Protein AF-A0A8S3X9W4-F1 (afdb_monomer_lite)

Foldseek 3Di:
DVVVVVVVVVVVVVVVVVVVVVVVVVVVVLVVDDPVCNVVCVCVVVVPDPPPDPDPPDDDPPDDDPDDQLNPPPHDDDDPVCRPDPVDDDDPPPQAQDQDQELLQRDTRDYQCDPPDPCVVPDSVVSVVVVVVPVPPPDPPPPPDPVVVQVVCVVVVVDDDPVPDDPDDPPPPPDDPPPCPPVVVLVPDDPVVNVVVVVVVVVVVVVVVVVVVVVVVVD

Secondary structure (DSSP, 8-state):
-HHHHHHHHHHHHHHHHHHHHHHHHHHHHHHHS-HHHHHHHHGGGGTS--TT---TT---S-------GGGSTT-----TTSTT-TT----TTS---EEEE-TTT--EE--TTSTT-TTTTS-HHHHHHHHHHHTTSS----PPPHHHHHHHHHHTT-PPPTT-S---------S-TT---HHHHHHTS-HHHHHHHHHHHHHHHHHHHHHHHHHHT--

Sequence (219 aa):
MAEQKTEAYKKKQEELRVQYEKEQELHENKALLSKDSKDKLSLNFMYEPPPGVKKEREREDNEPEYKFEWQRKYNAPRESYCKGDNEIRDQPFGILVRNVRCIKCHKWGHINTDKECSMYSLSMSEARALQASSSTQEEEEEKPDVPTLMQQMRDTGLVMKPGALPLAATKIEEDDASALTEMDLISQLTKKQKKKLLKKLEKMEKKKIKKEKKHKSKH

InterPro domains:
  IPR040014 Corepressor interacting with RBPJ 1 [PTHR13151] (1-217)

pLDDT: mean 70.1, std 15.46, range [37.62, 96.44]

Structure (mmCIF, N/CA/C/O backbone):
data_AF-A0A8S3X9W4-F1
#
_entry.id   AF-A0A8S3X9W4-F1
#
loop_
_atom_site.group_PDB
_atom_site.id
_atom_site.type_symbol
_atom_site.label_atom_id
_atom_site.label_alt_id
_atom_site.label_comp_id
_atom_site.label_asym_id
_atom_site.label_entity_id
_atom_site.label_seq_id
_atom_site.pdbx_PDB_ins_code
_atom_site.Cartn_x
_atom_site.Cartn_y
_atom_site.Cartn_z
_atom_site.occupancy
_atom_site.B_iso_or_equiv
_atom_site.auth_seq_id
_atom_site.auth_comp_id
_atom_site.auth_asym_id
_atom_site.auth_atom_id
_atom_site.pdbx_PDB_model_num
ATOM 1 N N . MET A 1 1 ? -8.461 -9.507 -19.656 1.00 58.19 1 MET A N 1
ATOM 2 C CA . MET A 1 1 ? -7.226 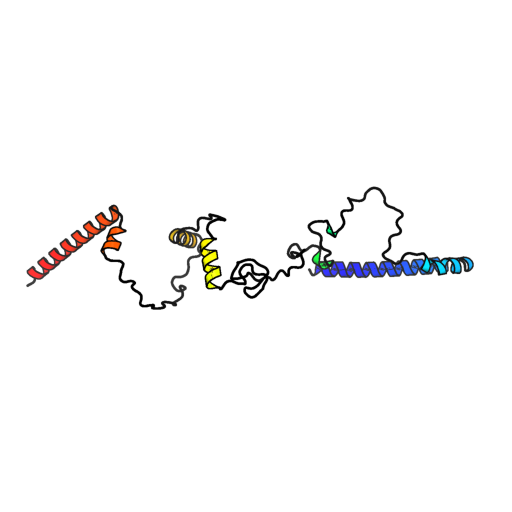-10.327 -19.593 1.00 58.19 1 MET A CA 1
ATOM 3 C C . MET A 1 1 ? -7.050 -11.282 -20.775 1.00 58.19 1 MET A C 1
ATOM 5 O O . MET A 1 1 ? -6.018 -11.204 -21.426 1.00 58.19 1 MET A O 1
ATOM 9 N N . ALA A 1 2 ? -8.000 -12.178 -21.077 1.00 61.06 2 ALA A N 1
ATOM 10 C CA . ALA A 1 2 ? -7.857 -13.107 -22.210 1.00 61.06 2 ALA A CA 1
ATOM 11 C C . ALA A 1 2 ? -7.863 -12.388 -23.574 1.00 61.06 2 ALA A C 1
ATOM 13 O O . ALA A 1 2 ? -6.977 -12.620 -24.389 1.00 61.06 2 ALA A O 1
ATOM 14 N N . GLU A 1 3 ? -8.785 -11.446 -23.777 1.00 66.25 3 GLU A N 1
ATOM 15 C CA . GLU A 1 3 ? -8.896 -10.676 -25.026 1.00 66.25 3 GLU A CA 1
ATOM 16 C C . GLU A 1 3 ? -7.649 -9.817 -25.288 1.00 66.25 3 GLU A C 1
ATOM 18 O O . GLU A 1 3 ? -7.052 -9.910 -26.356 1.00 66.25 3 GLU A O 1
ATOM 23 N N . GLN A 1 4 ? -7.136 -9.125 -24.266 1.00 72.31 4 GLN A N 1
ATOM 24 C CA . GLN A 1 4 ? -5.902 -8.331 -24.364 1.00 72.31 4 GLN A CA 1
ATOM 25 C C . GLN A 1 4 ? -4.668 -9.171 -24.745 1.00 72.31 4 GLN A C 1
ATOM 27 O O . GLN A 1 4 ? -3.816 -8.724 -25.512 1.00 72.31 4 GLN A O 1
ATOM 32 N N . LYS A 1 5 ? -4.570 -10.419 -24.258 1.00 75.81 5 LYS A N 1
ATOM 33 C CA . LYS A 1 5 ? -3.494 -11.339 -24.668 1.00 75.81 5 LYS A CA 1
ATOM 34 C C . LYS A 1 5 ? -3.612 -11.723 -26.144 1.00 75.81 5 LYS A C 1
ATOM 36 O O . LYS A 1 5 ? -2.594 -11.814 -26.826 1.00 75.81 5 LYS A O 1
ATOM 41 N N . THR A 1 6 ? -4.832 -11.916 -26.650 1.00 80.31 6 THR A N 1
ATOM 42 C CA . THR A 1 6 ? -5.048 -12.224 -28.073 1.00 80.31 6 THR A CA 1
ATOM 43 C C . THR A 1 6 ? -4.765 -11.030 -28.979 1.00 80.31 6 THR A C 1
ATOM 45 O O . THR A 1 6 ? -4.197 -11.210 -30.052 1.00 80.31 6 THR A O 1
ATOM 48 N N . GLU A 1 7 ? -5.082 -9.813 -28.541 1.00 82.25 7 GLU A N 1
ATOM 49 C CA . GLU A 1 7 ? -4.787 -8.580 -29.278 1.00 82.25 7 GLU A CA 1
ATOM 50 C C . GLU A 1 7 ? -3.282 -8.307 -29.347 1.00 82.25 7 GLU A C 1
ATOM 52 O O . GLU A 1 7 ? -2.760 -8.019 -30.423 1.00 82.25 7 GLU A O 1
ATOM 57 N N . ALA A 1 8 ? -2.559 -8.481 -28.236 1.00 83.00 8 ALA A N 1
ATOM 58 C CA . ALA A 1 8 ? -1.103 -8.349 -28.216 1.00 83.00 8 ALA A CA 1
ATOM 59 C C . ALA A 1 8 ? -0.416 -9.393 -29.114 1.00 83.00 8 ALA A C 1
ATOM 61 O O . ALA A 1 8 ? 0.539 -9.072 -29.823 1.00 83.00 8 ALA A O 1
ATOM 62 N N . TYR A 1 9 ? -0.921 -10.630 -29.122 1.00 83.75 9 TYR A N 1
ATOM 63 C CA . TYR A 1 9 ? -0.407 -11.686 -29.993 1.00 83.75 9 TYR A CA 1
ATOM 64 C C . TYR A 1 9 ? -0.668 -11.383 -31.475 1.00 83.75 9 TYR A C 1
ATOM 66 O O . TYR A 1 9 ? 0.263 -11.441 -32.276 1.00 83.75 9 TYR A O 1
ATOM 74 N N . LYS A 1 10 ? -1.894 -10.971 -31.829 1.00 91.81 10 LYS A N 1
ATOM 75 C CA . LYS A 1 10 ? -2.248 -10.547 -33.195 1.00 91.81 10 LYS A CA 1
ATOM 76 C C . LYS A 1 10 ? -1.383 -9.380 -33.666 1.00 91.81 10 LYS A C 1
ATOM 78 O O . LYS A 1 10 ? -0.870 -9.419 -34.777 1.00 91.81 10 LYS A O 1
ATOM 83 N N . LYS A 1 11 ? -1.157 -8.381 -32.808 1.00 89.75 11 LYS A N 1
ATOM 84 C CA . LYS A 1 11 ? -0.312 -7.225 -33.131 1.00 89.75 11 LYS A CA 1
ATOM 85 C C . LYS A 1 11 ? 1.145 -7.621 -33.374 1.00 89.75 11 LYS A C 1
ATOM 87 O O . LYS A 1 11 ? 1.736 -7.173 -34.347 1.00 89.75 11 LYS A O 1
ATOM 92 N N . LYS A 1 12 ? 1.700 -8.515 -32.552 1.00 86.88 12 LYS A N 1
ATOM 93 C CA . LYS A 1 12 ? 3.059 -9.043 -32.752 1.00 86.88 12 LYS A CA 1
ATOM 94 C C . LYS A 1 12 ? 3.182 -9.841 -34.054 1.00 86.88 12 LYS A C 1
ATOM 96 O O . LYS A 1 12 ? 4.220 -9.804 -34.707 1.00 86.88 12 LYS A O 1
ATOM 101 N N . GLN A 1 13 ? 2.127 -10.560 -34.429 1.00 87.25 13 GLN A N 1
ATOM 102 C CA . GLN A 1 13 ? 2.079 -11.339 -35.664 1.00 87.25 13 GLN A CA 1
ATOM 103 C C . GLN A 1 13 ? 1.981 -10.435 -36.907 1.00 87.25 13 GLN A C 1
ATOM 105 O O . GLN A 1 13 ? 2.648 -10.700 -37.904 1.00 87.25 13 GLN A O 1
ATOM 110 N N . GLU A 1 14 ? 1.225 -9.338 -36.818 1.00 88.69 14 GLU A N 1
ATOM 111 C CA . GLU A 1 14 ? 1.138 -8.307 -37.859 1.00 88.69 14 GLU A CA 1
ATOM 112 C C . GLU A 1 14 ? 2.455 -7.527 -38.006 1.00 88.69 14 GLU A C 1
ATOM 114 O O . GLU A 1 14 ? 2.946 -7.339 -39.113 1.00 88.69 14 GLU A O 1
ATOM 119 N N . GLU A 1 15 ? 3.093 -7.146 -36.895 1.00 85.31 15 GLU A N 1
ATOM 120 C CA . GLU A 1 15 ? 4.406 -6.483 -36.908 1.00 85.31 15 GLU A CA 1
ATOM 121 C C . GLU A 1 15 ? 5.485 -7.359 -37.564 1.00 85.31 15 GLU A C 1
ATOM 123 O O . GLU A 1 15 ? 6.291 -6.857 -38.349 1.00 85.31 15 GLU A O 1
ATOM 128 N N . LEU A 1 16 ? 5.473 -8.672 -37.300 1.00 88.38 16 LEU A N 1
ATOM 129 C CA . LEU A 1 16 ? 6.379 -9.625 -37.945 1.00 88.38 16 LEU A CA 1
ATOM 130 C C . LEU A 1 16 ? 6.105 -9.744 -39.453 1.00 88.38 16 LEU A C 1
ATOM 132 O O . LEU A 1 16 ? 7.043 -9.819 -40.247 1.00 88.38 16 LEU A O 1
ATOM 136 N N . ARG A 1 17 ? 4.829 -9.729 -39.857 1.00 89.31 17 ARG A N 1
ATOM 137 C CA . ARG A 1 17 ? 4.428 -9.763 -41.270 1.00 89.31 17 ARG A CA 1
ATOM 138 C C . ARG A 1 17 ? 4.893 -8.513 -42.016 1.00 89.31 17 ARG A C 1
ATOM 140 O O . ARG A 1 17 ? 5.478 -8.636 -43.086 1.00 89.31 17 ARG A O 1
ATOM 147 N N . VAL A 1 18 ? 4.693 -7.334 -41.430 1.00 89.62 18 VAL A N 1
ATOM 148 C CA . VAL A 1 18 ? 5.121 -6.054 -42.013 1.00 89.62 18 VAL A CA 1
ATOM 149 C C . VAL A 1 18 ? 6.646 -5.974 -42.125 1.00 89.62 18 VAL A C 1
ATOM 151 O O . VAL A 1 18 ? 7.159 -5.405 -43.085 1.00 89.62 18 VAL A O 1
ATOM 154 N N . GLN A 1 19 ? 7.398 -6.537 -41.172 1.00 82.44 19 GLN A N 1
ATOM 155 C CA . GLN A 1 19 ? 8.859 -6.630 -41.292 1.00 82.44 19 GLN A CA 1
ATOM 156 C C . GLN A 1 19 ? 9.281 -7.514 -42.465 1.00 82.44 19 GLN A C 1
ATOM 158 O O . GLN A 1 19 ? 10.153 -7.118 -43.232 1.00 82.44 19 GLN A O 1
ATOM 163 N N . TYR A 1 20 ? 8.639 -8.673 -42.621 1.00 86.75 20 TYR A N 1
ATOM 164 C CA . TYR A 1 20 ? 8.914 -9.583 -43.729 1.00 86.75 20 TYR A CA 1
ATOM 165 C C . TYR A 1 20 ? 8.597 -8.951 -45.091 1.00 86.75 20 TYR A C 1
ATOM 167 O O . TYR A 1 20 ? 9.400 -9.045 -46.014 1.00 86.75 20 TYR A O 1
ATOM 175 N N . GLU A 1 21 ? 7.459 -8.263 -45.206 1.00 87.12 21 GLU A N 1
ATOM 176 C CA . GLU A 1 21 ? 7.063 -7.554 -46.428 1.00 87.12 21 GLU A CA 1
ATOM 177 C C . GLU A 1 21 ? 8.053 -6.436 -46.773 1.00 87.12 21 GLU A C 1
ATOM 179 O O . GLU A 1 21 ? 8.537 -6.375 -47.897 1.00 87.12 21 GLU A O 1
ATOM 184 N N . LYS A 1 22 ? 8.473 -5.636 -45.784 1.00 85.00 22 LYS A N 1
ATOM 185 C CA . LYS A 1 22 ? 9.515 -4.614 -45.975 1.00 85.00 22 LYS A CA 1
ATOM 186 C C . LYS A 1 22 ? 10.860 -5.203 -46.395 1.00 85.00 22 LYS A C 1
ATOM 188 O O . LYS A 1 22 ? 11.572 -4.589 -47.184 1.00 85.00 22 LYS A O 1
ATOM 193 N N . GLU A 1 23 ? 11.238 -6.366 -45.867 1.00 80.50 23 GLU A N 1
ATOM 194 C CA . GLU A 1 23 ? 12.479 -7.041 -46.256 1.00 80.50 23 GLU A CA 1
ATOM 195 C C . GLU A 1 23 ? 12.396 -7.587 -47.687 1.00 80.50 23 GLU A C 1
ATOM 197 O O . GLU A 1 23 ? 13.363 -7.463 -48.443 1.00 80.50 23 GLU A O 1
ATOM 202 N N . GLN A 1 24 ? 11.236 -8.117 -48.092 1.00 84.69 24 GLN A N 1
ATOM 203 C CA . GLN A 1 24 ? 10.994 -8.508 -49.480 1.00 84.69 24 GLN A CA 1
ATOM 204 C C . GLN A 1 24 ? 11.011 -7.308 -50.423 1.00 84.69 24 GLN A C 1
ATOM 206 O O . GLN A 1 24 ? 11.731 -7.353 -51.417 1.00 84.69 24 GLN A O 1
ATOM 211 N N . GLU A 1 25 ? 10.315 -6.220 -50.094 1.00 81.19 25 GLU A N 1
ATOM 212 C CA . GLU A 1 25 ? 10.326 -4.984 -50.885 1.00 81.19 25 GLU A CA 1
ATOM 213 C C . GLU A 1 25 ? 11.742 -4.416 -51.016 1.00 81.19 25 GLU A C 1
ATOM 215 O O . GLU A 1 25 ? 12.147 -4.002 -52.101 1.00 81.19 25 GLU A O 1
ATOM 220 N N . LEU A 1 26 ? 12.542 -4.445 -49.944 1.00 76.00 26 LEU A N 1
ATOM 221 C CA . LEU A 1 26 ? 13.943 -4.023 -49.988 1.00 76.00 26 LEU A CA 1
ATOM 222 C C . LEU A 1 26 ? 14.768 -4.963 -50.872 1.00 76.00 26 LEU A C 1
ATOM 224 O O . LEU A 1 26 ? 15.601 -4.498 -51.650 1.00 76.00 26 LEU A O 1
ATOM 228 N N . HIS A 1 27 ? 14.532 -6.274 -50.797 1.00 76.69 27 HIS A N 1
ATOM 229 C CA . HIS A 1 27 ? 15.208 -7.258 -51.637 1.00 76.69 27 HIS A CA 1
ATOM 230 C C . HIS A 1 27 ? 14.852 -7.093 -53.125 1.00 76.69 27 HIS A C 1
ATOM 232 O O . HIS A 1 27 ? 15.747 -7.123 -53.973 1.00 76.69 27 HIS A O 1
ATOM 238 N N . GLU A 1 28 ? 13.581 -6.864 -53.448 1.00 81.56 28 GLU A N 1
ATOM 239 C CA . GLU A 1 28 ? 13.103 -6.573 -54.803 1.00 81.56 28 GLU A CA 1
ATOM 240 C C . GLU A 1 28 ? 13.647 -5.233 -55.315 1.00 81.56 28 GLU A C 1
ATOM 242 O O . GLU A 1 28 ? 14.206 -5.171 -56.411 1.00 81.56 28 GLU A O 1
ATOM 247 N N . ASN A 1 29 ? 13.596 -4.173 -54.502 1.00 78.25 29 ASN A N 1
ATOM 248 C CA . ASN A 1 29 ? 14.148 -2.859 -54.842 1.00 78.25 29 ASN A CA 1
ATOM 249 C C . ASN A 1 29 ? 15.668 -2.924 -55.076 1.00 78.25 29 ASN A C 1
ATOM 251 O O . ASN A 1 29 ? 16.188 -2.356 -56.038 1.00 78.25 29 ASN A O 1
ATOM 255 N N . LYS A 1 30 ? 16.382 -3.701 -54.254 1.00 72.69 30 LYS A N 1
ATOM 256 C CA . LYS A 1 30 ? 17.819 -3.963 -54.400 1.00 72.69 30 LYS A CA 1
ATOM 257 C C . LYS A 1 30 ? 18.142 -4.800 -55.638 1.00 72.69 30 LYS A C 1
ATOM 259 O O . LYS A 1 30 ? 19.213 -4.620 -56.213 1.00 72.69 30 LYS A O 1
ATOM 264 N N . ALA A 1 31 ? 17.254 -5.705 -56.047 1.00 73.19 31 ALA A N 1
ATOM 265 C CA . ALA A 1 31 ? 17.404 -6.476 -57.279 1.00 73.19 31 ALA A CA 1
ATOM 266 C C . ALA A 1 31 ? 17.150 -5.624 -58.536 1.00 73.19 31 ALA A C 1
ATOM 268 O O . ALA A 1 31 ? 17.765 -5.876 -59.573 1.00 73.19 31 ALA A O 1
ATOM 269 N N . LEU A 1 32 ? 16.295 -4.602 -58.436 1.00 70.75 32 LEU A N 1
ATOM 270 C CA . LEU A 1 32 ? 16.023 -3.635 -59.504 1.00 70.75 32 LEU A CA 1
ATOM 271 C C . LEU A 1 32 ? 17.123 -2.565 -59.658 1.00 70.75 32 LEU A C 1
ATOM 273 O O . LEU A 1 32 ? 17.193 -1.913 -60.701 1.00 70.75 32 LEU A O 1
ATOM 277 N N . LEU A 1 33 ? 18.006 -2.391 -58.665 1.00 62.16 33 LEU A N 1
ATOM 278 C CA . LEU A 1 33 ? 19.122 -1.440 -58.722 1.00 62.16 33 LEU A CA 1
ATOM 279 C C . LEU A 1 33 ? 20.344 -2.027 -59.457 1.00 62.16 33 LEU A C 1
ATOM 281 O O . LEU A 1 33 ? 20.808 -3.135 -59.182 1.00 62.16 33 LEU A O 1
ATOM 285 N N . SER A 1 34 ? 20.897 -1.262 -60.402 1.00 60.06 34 SER A N 1
ATOM 286 C CA . SER A 1 34 ? 22.035 -1.669 -61.237 1.00 60.06 34 SER A CA 1
ATOM 287 C C . SER A 1 34 ? 23.305 -1.954 -60.415 1.00 60.06 34 SER A C 1
ATOM 289 O O . SER A 1 34 ? 23.545 -1.337 -59.374 1.00 60.06 34 SER A O 1
ATOM 291 N N . LYS A 1 35 ? 24.157 -2.877 -60.899 1.00 65.19 35 LYS A N 1
ATOM 292 C CA . LYS A 1 35 ? 25.374 -3.355 -60.201 1.00 65.19 35 LYS A CA 1
ATOM 293 C C . LYS A 1 35 ? 26.300 -2.235 -59.698 1.00 65.19 35 LYS A C 1
ATOM 295 O O . LYS A 1 35 ? 26.863 -2.396 -58.624 1.00 65.19 35 LYS A O 1
ATOM 300 N N . ASP A 1 36 ? 26.392 -1.101 -60.391 1.00 60.06 36 ASP A N 1
ATOM 301 C CA . ASP A 1 36 ? 27.260 0.026 -59.998 1.00 60.06 36 ASP A CA 1
ATOM 302 C C . ASP A 1 36 ? 26.743 0.821 -58.782 1.00 60.06 36 ASP A C 1
ATOM 304 O O . ASP A 1 36 ? 27.504 1.503 -58.094 1.00 60.06 36 ASP A O 1
ATOM 308 N N . SER A 1 37 ? 25.444 0.736 -58.483 1.00 61.59 37 SER A N 1
ATOM 309 C CA . SER A 1 37 ? 24.832 1.360 -57.298 1.00 61.59 37 SER A CA 1
ATOM 310 C C . SER A 1 37 ? 24.835 0.442 -56.068 1.00 61.59 37 SER A C 1
ATOM 312 O O . SER A 1 37 ? 24.696 0.911 -54.937 1.00 61.59 37 SER A O 1
ATOM 314 N N . LYS A 1 38 ? 25.079 -0.859 -56.274 1.00 66.38 38 LYS A N 1
ATOM 315 C CA . LYS A 1 38 ? 25.114 -1.893 -55.232 1.00 66.38 38 LYS A CA 1
ATOM 316 C C . LYS A 1 38 ? 26.261 -1.696 -54.236 1.00 66.38 38 LYS A C 1
ATOM 318 O O . LYS A 1 38 ? 26.054 -1.907 -53.044 1.00 66.38 38 LYS A O 1
ATOM 323 N N . ASP A 1 39 ? 27.426 -1.243 -54.702 1.00 64.31 39 ASP A N 1
ATOM 324 C CA . ASP A 1 39 ? 28.594 -0.973 -53.847 1.00 64.31 39 ASP A CA 1
ATOM 325 C C . ASP A 1 39 ? 28.460 0.336 -53.058 1.00 64.31 39 ASP A C 1
ATOM 327 O O . ASP A 1 39 ? 28.973 0.453 -51.950 1.00 64.31 39 ASP A O 1
ATOM 331 N N . LYS A 1 40 ? 27.704 1.314 -53.573 1.00 65.00 40 LYS A N 1
ATOM 332 C CA . LYS A 1 40 ? 27.346 2.516 -52.799 1.00 65.00 40 LYS A CA 1
ATOM 333 C C . LYS A 1 40 ? 26.292 2.205 -51.733 1.00 65.00 40 LYS A C 1
ATOM 335 O O . LYS A 1 40 ? 26.318 2.804 -50.664 1.00 65.00 40 LYS A O 1
ATOM 340 N N . LEU A 1 41 ? 25.405 1.243 -51.998 1.00 59.91 41 LEU A N 1
ATOM 341 C CA . LEU A 1 41 ? 24.364 0.807 -51.064 1.00 59.91 41 LEU A CA 1
ATOM 342 C C . LEU A 1 41 ? 24.867 -0.219 -50.028 1.00 59.91 41 LEU A C 1
ATOM 344 O O . LEU A 1 41 ? 24.287 -0.334 -48.954 1.00 59.91 41 LEU A O 1
ATOM 348 N N . SER A 1 42 ? 25.961 -0.945 -50.284 1.00 63.84 42 SER A N 1
ATOM 349 C CA . SER A 1 42 ? 26.584 -1.832 -49.282 1.00 63.84 42 SER A CA 1
ATOM 350 C C . SER A 1 42 ? 27.200 -1.053 -48.110 1.00 63.84 42 SER A C 1
ATOM 352 O O . SER A 1 42 ? 27.242 -1.555 -46.988 1.00 63.84 42 SER A O 1
ATOM 354 N N . LEU A 1 43 ? 27.581 0.206 -48.347 1.00 64.69 43 LEU A N 1
ATOM 355 C CA . LEU A 1 43 ? 27.971 1.178 -47.323 1.00 64.69 43 LEU A CA 1
ATOM 356 C C . LEU A 1 43 ? 26.766 1.789 -46.579 1.00 64.69 43 LEU A C 1
ATOM 358 O O . LEU A 1 43 ? 26.967 2.450 -45.561 1.00 64.69 43 LEU A O 1
ATOM 362 N N . ASN A 1 44 ? 25.521 1.547 -47.020 1.00 66.31 44 ASN A N 1
ATOM 363 C CA . ASN A 1 44 ? 24.313 2.074 -46.369 1.00 66.31 44 ASN A CA 1
ATOM 364 C C . ASN A 1 44 ? 24.100 1.479 -44.969 1.00 66.31 44 ASN A C 1
ATOM 366 O O . ASN A 1 44 ? 23.618 2.180 -44.092 1.00 66.31 44 ASN A O 1
ATOM 370 N N . PHE A 1 45 ? 24.566 0.250 -44.706 1.00 64.06 45 PHE A N 1
ATOM 371 C CA . PHE A 1 45 ? 24.558 -0.346 -43.358 1.00 64.06 45 PHE A CA 1
ATOM 372 C C . PHE A 1 45 ? 25.366 0.475 -42.331 1.00 64.06 45 PHE A C 1
ATOM 374 O O . PHE A 1 45 ? 25.088 0.415 -41.139 1.00 64.06 45 PHE A O 1
ATOM 381 N N . MET A 1 46 ? 26.349 1.267 -42.779 1.00 67.62 46 MET A N 1
ATOM 382 C CA . MET A 1 46 ? 27.185 2.101 -41.90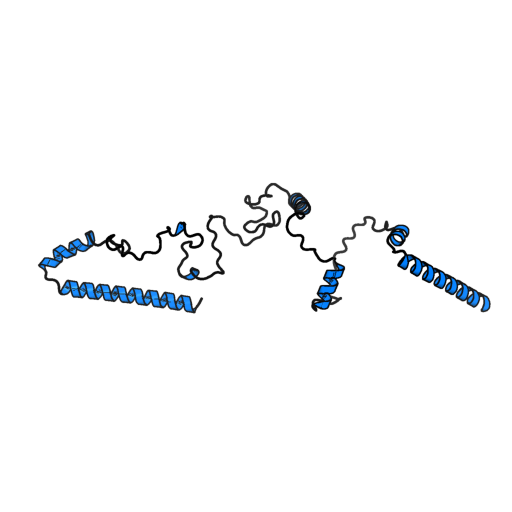7 1.00 67.62 46 MET A CA 1
ATOM 383 C C . MET A 1 46 ? 26.594 3.501 -41.648 1.00 67.62 46 MET A C 1
ATOM 385 O O . MET A 1 46 ? 27.022 4.177 -40.716 1.00 67.62 46 MET A O 1
ATOM 389 N N . TYR A 1 47 ? 25.616 3.939 -42.453 1.00 65.12 47 TYR A N 1
ATOM 390 C CA . TYR A 1 47 ? 25.006 5.277 -42.378 1.00 65.12 47 TYR A CA 1
ATOM 391 C C . TYR A 1 47 ? 23.487 5.264 -42.144 1.00 65.12 47 TYR A C 1
ATOM 393 O O . TYR A 1 47 ? 22.896 6.325 -41.920 1.00 65.12 47 TYR A O 1
ATOM 401 N N . GLU A 1 48 ? 22.852 4.092 -42.178 1.00 60.44 48 GLU A N 1
ATOM 402 C CA . GLU A 1 48 ? 21.460 3.894 -41.797 1.00 60.44 48 GLU A CA 1
ATOM 403 C C . GLU A 1 48 ? 21.393 3.647 -40.283 1.00 60.44 48 GLU A C 1
ATOM 405 O O . GLU A 1 48 ? 21.955 2.666 -39.789 1.00 60.44 48 GLU A O 1
ATOM 410 N N . PRO A 1 49 ? 20.784 4.566 -39.512 1.00 69.62 49 PRO A N 1
ATOM 411 C CA . PRO A 1 49 ? 20.743 4.447 -38.067 1.00 69.62 49 PRO A CA 1
ATOM 412 C C . PRO A 1 49 ? 20.069 3.130 -37.662 1.00 69.62 49 PRO A C 1
ATOM 414 O O . PRO A 1 49 ? 19.024 2.790 -38.223 1.00 69.62 49 PRO A O 1
ATOM 417 N N . PRO A 1 50 ? 20.626 2.403 -36.679 1.00 61.47 50 PRO A N 1
ATOM 418 C CA . PRO A 1 50 ? 20.038 1.167 -36.195 1.00 61.47 50 PRO A CA 1
ATOM 419 C C . PRO A 1 50 ? 18.558 1.351 -35.830 1.00 61.47 50 PRO A C 1
ATOM 421 O O . PRO A 1 50 ? 18.174 2.425 -35.345 1.00 61.47 50 PRO A O 1
ATOM 424 N N . PRO A 1 51 ? 17.727 0.310 -36.019 1.00 58.62 51 PRO A N 1
ATOM 425 C CA . PRO A 1 51 ? 16.307 0.363 -35.696 1.00 58.62 51 PRO A CA 1
ATOM 426 C C . PRO A 1 51 ? 16.103 0.861 -34.258 1.00 58.62 51 PRO A C 1
ATOM 428 O O . PRO A 1 51 ? 16.523 0.219 -33.299 1.00 58.62 51 PRO A O 1
ATOM 431 N N . GLY A 1 52 ? 15.490 2.042 -34.125 1.00 62.84 52 GLY A N 1
ATOM 432 C CA . GLY A 1 52 ? 15.272 2.737 -32.849 1.00 62.84 52 GLY A CA 1
ATOM 433 C C . GLY A 1 52 ? 15.865 4.149 -32.774 1.00 62.84 52 GLY A C 1
ATOM 434 O O . GLY A 1 52 ? 15.385 4.957 -31.979 1.00 62.84 52 GLY A O 1
ATOM 435 N N . VAL A 1 53 ? 16.835 4.498 -33.624 1.00 64.19 53 VAL A N 1
ATOM 436 C CA . VAL A 1 53 ? 17.406 5.855 -33.673 1.00 64.19 53 VAL A CA 1
ATOM 437 C C . VAL A 1 53 ? 16.685 6.666 -34.749 1.00 64.19 53 VAL A C 1
ATOM 439 O O . VAL A 1 53 ? 17.016 6.610 -35.931 1.00 64.19 53 VAL A O 1
ATOM 442 N N . LYS A 1 54 ? 15.653 7.417 -34.352 1.00 57.75 54 LYS A N 1
ATOM 443 C CA . LYS A 1 54 ? 14.967 8.345 -35.262 1.00 57.75 54 LYS A CA 1
ATOM 444 C C . LYS A 1 54 ? 15.945 9.442 -35.693 1.00 57.75 54 LYS A C 1
ATOM 446 O O . LYS A 1 54 ? 16.489 10.157 -34.856 1.00 57.75 54 LYS A O 1
ATOM 451 N N . LYS A 1 55 ? 16.158 9.569 -37.005 1.00 52.41 55 LYS A N 1
ATOM 452 C CA . LYS A 1 55 ? 16.929 10.654 -37.622 1.00 52.41 55 LYS A CA 1
ATOM 453 C C . LYS A 1 55 ? 16.209 11.978 -37.345 1.00 52.41 55 LYS A C 1
ATOM 455 O O . LYS A 1 55 ? 15.042 12.129 -37.681 1.00 52.41 55 LYS A O 1
ATOM 460 N N . GLU A 1 56 ? 16.912 12.907 -36.713 1.00 46.47 56 GLU A N 1
ATOM 461 C CA . GLU A 1 56 ? 16.441 14.138 -36.050 1.00 46.47 56 GLU A CA 1
ATOM 462 C C . GLU A 1 56 ? 15.718 15.188 -36.935 1.00 46.47 56 GLU A C 1
ATOM 464 O O . GLU A 1 56 ? 15.626 16.343 -36.535 1.00 46.47 56 GLU A O 1
ATOM 469 N N . ARG A 1 57 ? 15.235 14.879 -38.150 1.00 48.41 57 ARG A N 1
ATOM 470 C CA . ARG A 1 57 ? 14.933 15.940 -39.135 1.00 48.41 57 ARG A CA 1
ATOM 471 C C . ARG A 1 57 ? 13.473 16.349 -39.367 1.00 48.41 57 ARG A C 1
ATOM 473 O O . ARG A 1 57 ? 13.271 17.330 -40.066 1.00 48.41 57 ARG A O 1
ATOM 480 N N . GLU A 1 58 ? 12.460 15.758 -38.750 1.00 50.75 58 GLU A N 1
ATOM 481 C CA . GLU A 1 58 ? 11.084 16.263 -38.942 1.00 50.75 58 GLU A CA 1
ATOM 482 C C . GLU A 1 58 ? 10.347 16.368 -37.607 1.00 50.75 58 GLU A C 1
ATOM 484 O O . GLU A 1 58 ? 9.612 15.473 -37.199 1.00 50.75 58 GLU A O 1
ATOM 489 N N . ARG A 1 59 ? 10.587 17.477 -36.892 1.00 45.38 59 ARG A N 1
ATOM 490 C CA . ARG A 1 59 ? 9.614 17.991 -35.920 1.00 45.38 59 ARG A CA 1
ATOM 491 C C . ARG A 1 59 ? 8.613 18.843 -36.697 1.00 45.38 59 ARG A C 1
ATOM 493 O O . ARG A 1 59 ? 8.922 19.979 -37.034 1.00 45.38 59 ARG A O 1
ATOM 500 N N . GLU A 1 60 ? 7.461 18.268 -37.019 1.00 43.81 60 GLU A N 1
ATOM 501 C CA . GLU A 1 60 ? 6.266 19.020 -37.413 1.00 43.81 60 GLU A CA 1
ATOM 502 C C . GLU A 1 60 ? 5.554 19.545 -36.154 1.00 43.81 60 GLU A C 1
ATOM 504 O O . GLU A 1 60 ? 5.423 18.834 -35.155 1.00 43.81 60 GLU A O 1
ATOM 509 N N . ASP A 1 61 ? 5.108 20.800 -36.225 1.00 41.94 61 ASP A N 1
ATOM 510 C CA . ASP A 1 61 ? 4.632 21.692 -35.155 1.00 41.94 61 ASP A CA 1
ATOM 511 C C . ASP A 1 61 ? 3.301 21.295 -34.467 1.00 41.94 61 ASP A C 1
ATOM 513 O O . ASP A 1 61 ? 2.458 22.143 -34.174 1.00 41.94 61 ASP A O 1
ATOM 517 N N . ASN A 1 62 ? 3.085 20.012 -34.165 1.00 52.12 62 ASN A N 1
ATOM 518 C CA . ASN A 1 62 ? 1.933 19.556 -33.373 1.00 52.12 62 ASN A CA 1
ATOM 519 C C . ASN A 1 62 ? 2.329 18.531 -32.295 1.00 52.12 62 ASN A C 1
ATOM 521 O O . ASN A 1 62 ? 1.669 17.507 -32.105 1.00 52.12 62 ASN A O 1
ATOM 525 N N . GLU A 1 63 ? 3.438 18.788 -31.599 1.00 48.72 63 GLU A N 1
ATOM 526 C CA . GLU A 1 63 ? 3.950 17.922 -30.537 1.00 48.72 63 GLU A CA 1
ATOM 527 C C . GLU A 1 63 ? 3.396 18.368 -29.165 1.00 48.72 63 GLU A C 1
ATOM 529 O O . GLU A 1 63 ? 3.722 19.465 -28.700 1.00 48.72 63 GLU A O 1
ATOM 534 N N . PRO A 1 64 ? 2.545 17.565 -28.490 1.00 60.59 64 PRO A N 1
ATOM 535 C CA . PRO A 1 64 ? 2.123 17.862 -27.127 1.00 60.59 64 PRO A CA 1
ATOM 536 C C . PRO A 1 64 ? 3.354 17.881 -26.217 1.00 60.59 64 PRO A C 1
ATOM 538 O O . PRO A 1 64 ? 4.074 16.890 -26.114 1.00 60.59 64 PRO A O 1
ATOM 541 N N . GLU A 1 65 ? 3.566 19.037 -25.592 1.00 57.81 65 GLU A N 1
ATOM 542 C CA . GLU A 1 65 ? 4.629 19.410 -24.658 1.00 57.81 65 GLU A CA 1
ATOM 543 C C . GLU A 1 65 ? 5.447 18.222 -24.110 1.00 57.81 65 GLU A C 1
ATOM 545 O O . GLU A 1 65 ? 4.959 17.399 -23.324 1.00 57.81 65 GLU A O 1
ATOM 550 N N . TYR A 1 66 ? 6.716 18.138 -24.532 1.00 57.72 66 TYR A N 1
ATOM 551 C CA . TYR A 1 66 ? 7.669 17.104 -24.120 1.00 57.72 66 TYR A CA 1
ATOM 552 C C . TYR A 1 66 ? 8.057 17.284 -22.649 1.00 57.72 66 TYR A C 1
ATOM 554 O O . TYR A 1 66 ? 9.150 17.717 -22.287 1.00 57.72 66 TYR A O 1
ATOM 562 N N . LYS A 1 67 ? 7.142 16.920 -21.758 1.00 49.00 67 LYS A N 1
ATOM 563 C CA . LYS A 1 67 ? 7.484 16.568 -20.390 1.00 49.00 67 LYS A CA 1
ATOM 564 C C . LYS A 1 67 ? 8.044 15.156 -20.433 1.00 49.00 67 LYS A C 1
ATOM 566 O O . LYS A 1 67 ? 7.328 14.232 -20.839 1.00 49.00 67 LYS A O 1
ATOM 571 N N . PHE A 1 68 ? 9.312 15.013 -20.039 1.00 47.22 68 PHE A N 1
ATOM 572 C CA . PHE A 1 68 ? 9.987 13.722 -19.936 1.00 47.22 68 PHE A CA 1
ATOM 573 C C . PHE A 1 68 ? 9.079 12.707 -19.233 1.00 47.22 68 PHE A C 1
ATOM 575 O O . PHE A 1 68 ? 8.406 13.041 -18.256 1.00 47.22 68 PHE A O 1
ATOM 582 N N . GLU A 1 69 ? 9.058 11.468 -19.722 1.00 53.69 69 GLU A N 1
ATOM 583 C CA . GLU A 1 69 ? 8.125 10.431 -19.258 1.00 53.69 69 GLU A CA 1
ATOM 584 C C . GLU A 1 69 ? 8.192 10.206 -17.735 1.00 53.69 69 GLU A C 1
ATOM 586 O O . GLU A 1 69 ? 7.166 9.951 -17.111 1.00 53.69 69 GLU A O 1
ATOM 591 N N . TRP A 1 70 ? 9.360 10.433 -17.120 1.00 58.19 70 TRP A N 1
ATOM 592 C CA . TRP A 1 70 ? 9.584 10.341 -15.672 1.00 58.19 70 TRP A CA 1
ATOM 593 C C . TRP A 1 70 ? 9.071 11.544 -14.851 1.00 58.19 70 TRP A C 1
ATOM 595 O O . TRP A 1 70 ? 8.907 11.431 -13.639 1.00 58.19 70 TRP A O 1
ATOM 605 N N . GLN A 1 71 ? 8.796 12.695 -15.475 1.00 47.06 71 GLN A N 1
ATOM 606 C CA . GLN A 1 71 ? 8.183 13.870 -14.831 1.00 47.06 71 GLN A CA 1
ATOM 607 C C . GLN A 1 71 ? 6.649 13.882 -14.935 1.00 47.06 71 GLN A C 1
ATOM 609 O O . GLN A 1 71 ? 5.992 14.784 -14.396 1.00 47.06 71 GLN A O 1
ATOM 614 N N . ARG A 1 72 ? 6.038 12.907 -15.618 1.00 57.69 72 ARG A N 1
ATOM 615 C CA . ARG A 1 72 ? 4.582 12.735 -15.600 1.00 57.69 72 ARG A CA 1
ATOM 616 C C . ARG A 1 72 ? 4.210 11.947 -14.348 1.00 57.69 72 ARG A C 1
ATOM 618 O O . ARG A 1 72 ? 4.549 10.780 -14.213 1.00 57.69 72 ARG A O 1
ATOM 625 N N . LYS A 1 73 ? 3.481 12.608 -13.446 1.00 51.59 73 LYS A N 1
ATOM 626 C CA . LYS A 1 73 ? 3.137 12.185 -12.074 1.00 51.59 73 LYS A CA 1
ATOM 627 C C . LYS A 1 73 ? 2.519 10.772 -11.930 1.00 51.59 73 LYS A C 1
ATOM 629 O O . LYS A 1 73 ? 2.414 10.301 -10.807 1.00 51.59 73 LYS A O 1
ATOM 634 N N . TYR A 1 74 ? 2.137 10.096 -13.022 1.00 49.06 74 TYR A N 1
ATOM 635 C CA . TYR A 1 74 ? 1.400 8.822 -13.003 1.00 49.06 74 TYR A CA 1
ATOM 636 C C . TYR A 1 74 ? 1.753 7.826 -14.123 1.00 49.06 74 TYR A C 1
ATOM 638 O O . TYR A 1 74 ? 0.929 6.980 -14.451 1.00 49.06 74 TYR A O 1
ATOM 646 N N . ASN A 1 75 ? 2.934 7.900 -14.743 1.00 52.81 75 ASN A N 1
ATOM 647 C CA . ASN A 1 75 ? 3.251 7.012 -15.869 1.00 52.81 75 ASN A CA 1
ATOM 648 C C . ASN A 1 75 ? 4.628 6.360 -15.712 1.00 52.81 75 ASN A C 1
ATOM 650 O O . ASN A 1 75 ? 5.559 6.668 -16.453 1.00 52.81 75 ASN A O 1
ATOM 654 N N . ALA A 1 76 ? 4.766 5.470 -14.726 1.00 57.59 76 ALA A N 1
ATOM 655 C CA . ALA A 1 76 ? 5.921 4.581 -14.678 1.00 57.59 76 ALA A CA 1
ATOM 656 C C . ALA A 1 76 ? 5.915 3.678 -15.929 1.00 57.59 76 ALA A C 1
ATOM 658 O O . ALA A 1 76 ? 4.832 3.277 -16.371 1.00 57.59 76 ALA A O 1
ATOM 659 N N . PRO A 1 77 ? 7.080 3.356 -16.525 1.00 61.56 77 PRO A N 1
ATOM 660 C CA . PRO A 1 77 ? 7.153 2.422 -17.641 1.00 61.56 77 PRO A CA 1
ATOM 661 C C . PRO A 1 77 ? 6.614 1.048 -17.228 1.00 61.56 77 PRO A C 1
ATOM 663 O O . PRO A 1 77 ? 7.302 0.247 -16.602 1.00 61.56 77 PRO A O 1
ATOM 666 N N . ARG A 1 78 ? 5.349 0.792 -17.554 1.00 57.38 78 ARG A N 1
ATOM 667 C CA . ARG A 1 78 ? 4.693 -0.499 -17.365 1.00 57.38 78 ARG A CA 1
ATOM 668 C C . ARG A 1 78 ? 4.866 -1.341 -18.614 1.00 57.38 78 ARG A C 1
ATOM 670 O O . ARG A 1 78 ? 4.765 -0.838 -19.735 1.00 57.38 78 ARG A O 1
ATOM 677 N N . GLU A 1 79 ? 5.062 -2.637 -18.413 1.00 62.28 79 GLU A N 1
ATOM 678 C CA . GLU A 1 79 ? 4.969 -3.616 -19.490 1.00 62.28 79 GLU A CA 1
ATOM 679 C C . GLU A 1 79 ? 3.572 -3.533 -20.137 1.00 62.28 79 GLU A C 1
ATOM 681 O O . GLU A 1 79 ? 2.581 -3.201 -19.479 1.00 62.28 79 GLU A O 1
ATOM 686 N N . SER A 1 80 ? 3.482 -3.781 -21.447 1.00 62.28 80 SER A N 1
ATOM 687 C CA . SER A 1 80 ? 2.296 -3.469 -22.267 1.00 62.28 80 SER A CA 1
ATOM 688 C C . SER A 1 80 ? 0.995 -4.124 -21.792 1.00 62.28 80 SER A C 1
ATOM 690 O O . SER A 1 80 ? -0.080 -3.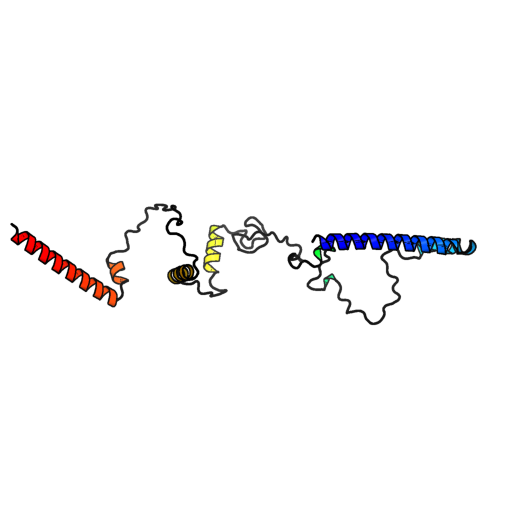610 -22.090 1.00 62.28 80 SER A O 1
ATOM 692 N N . TYR A 1 81 ? 1.078 -5.205 -21.017 1.00 57.31 81 TYR A N 1
ATOM 693 C CA . TYR A 1 81 ? -0.075 -5.898 -20.440 1.00 57.31 81 TYR A CA 1
ATOM 694 C C . TYR A 1 81 ? -0.617 -5.265 -19.144 1.00 57.31 81 TYR A C 1
ATOM 696 O O . TYR A 1 81 ? -1.718 -5.608 -18.740 1.00 57.31 81 TYR A O 1
ATOM 704 N N . CYS A 1 82 ? 0.115 -4.344 -18.508 1.00 58.53 82 CYS A N 1
ATOM 705 C CA . CYS A 1 82 ? -0.275 -3.675 -17.254 1.00 58.53 82 CYS A CA 1
ATOM 706 C C . CYS A 1 82 ? -0.697 -2.210 -17.454 1.00 58.53 82 CYS A C 1
ATOM 708 O O . CYS A 1 82 ? -0.956 -1.499 -16.482 1.00 58.53 82 CYS A O 1
ATOM 710 N N . LYS A 1 83 ? -0.729 -1.725 -18.703 1.00 62.78 83 LYS A N 1
ATOM 711 C CA . LYS A 1 83 ? -0.873 -0.298 -19.044 1.00 62.78 83 LYS A CA 1
ATOM 712 C C . LYS A 1 83 ? -2.307 0.254 -18.910 1.00 62.78 83 LYS A C 1
ATOM 714 O O . LYS A 1 83 ? -2.513 1.439 -19.141 1.00 62.78 83 LYS A O 1
ATOM 719 N N . GLY A 1 84 ? -3.283 -0.570 -18.519 1.00 60.09 84 GLY A N 1
ATOM 720 C CA . GLY A 1 84 ? -4.690 -0.167 -18.356 1.00 60.09 84 GLY A CA 1
ATOM 721 C C . GLY A 1 84 ? -5.369 -0.642 -17.067 1.00 60.09 84 GLY A C 1
ATOM 722 O O . GLY A 1 84 ? -6.535 -0.320 -16.848 1.00 60.09 84 GLY A O 1
ATOM 723 N N . ASP A 1 85 ? -4.661 -1.375 -16.205 1.00 57.50 85 ASP A N 1
ATOM 724 C CA . ASP A 1 85 ? -5.243 -1.944 -14.990 1.00 57.50 85 ASP A CA 1
ATOM 725 C C . ASP A 1 85 ? -5.099 -0.966 -13.816 1.00 57.50 85 ASP A C 1
ATOM 727 O O . ASP A 1 85 ? -4.055 -0.885 -13.166 1.00 57.50 85 ASP A O 1
ATOM 731 N N . ASN A 1 86 ? -6.183 -0.242 -13.513 1.00 58.72 86 ASN A N 1
ATOM 732 C CA . ASN A 1 86 ? -6.282 0.656 -12.349 1.00 58.72 86 ASN A CA 1
ATOM 733 C C . ASN A 1 86 ? -6.212 -0.084 -10.992 1.00 58.72 86 ASN A C 1
ATOM 735 O O . ASN A 1 86 ? -6.071 0.550 -9.947 1.00 58.72 86 ASN A O 1
ATOM 739 N N . GLU A 1 87 ? -6.289 -1.419 -11.004 1.00 62.94 87 GLU A N 1
ATOM 740 C CA . GLU A 1 87 ? -6.093 -2.296 -9.841 1.00 62.94 87 GLU A CA 1
ATOM 741 C C . GLU A 1 87 ? -4.613 -2.342 -9.406 1.00 62.94 87 GLU A C 1
ATOM 743 O O . GLU A 1 87 ? -4.292 -2.497 -8.226 1.00 62.94 87 GLU A O 1
ATOM 748 N N . ILE A 1 88 ? -3.683 -2.164 -10.350 1.00 57.41 88 ILE A N 1
ATOM 749 C CA . ILE A 1 88 ? -2.245 -2.278 -10.100 1.00 57.41 88 ILE A CA 1
ATOM 750 C C . ILE A 1 88 ? -1.719 -0.903 -9.685 1.00 57.41 88 ILE A C 1
ATOM 752 O O . ILE A 1 88 ? -1.383 -0.065 -10.526 1.00 57.41 88 ILE A O 1
ATOM 756 N N . ARG A 1 89 ? -1.637 -0.650 -8.377 1.00 59.31 89 ARG A N 1
ATOM 757 C CA . ARG A 1 89 ? -1.018 0.569 -7.833 1.00 59.31 89 ARG A CA 1
ATOM 758 C C . ARG A 1 89 ? 0.506 0.445 -7.866 1.00 59.31 89 ARG A C 1
ATOM 760 O O . ARG A 1 89 ? 1.080 -0.300 -7.078 1.00 59.31 89 ARG A O 1
ATOM 767 N N . ASP A 1 90 ? 1.155 1.190 -8.762 1.00 55.53 90 ASP A N 1
ATOM 768 C CA . ASP A 1 90 ? 2.619 1.274 -8.792 1.00 55.53 90 ASP A CA 1
ATOM 769 C C . ASP A 1 90 ? 3.150 1.961 -7.540 1.00 55.53 90 ASP A C 1
ATOM 771 O O . ASP A 1 90 ? 2.541 2.884 -6.992 1.00 55.53 90 ASP A O 1
ATOM 775 N N . GLN A 1 91 ? 4.350 1.560 -7.142 1.00 57.94 91 GLN A N 1
ATOM 776 C CA . GLN A 1 91 ? 5.076 2.161 -6.043 1.00 57.94 91 GLN A CA 1
ATOM 777 C C . GLN A 1 91 ? 6.332 2.875 -6.578 1.00 57.94 91 GLN A C 1
ATOM 779 O O . GLN A 1 91 ? 7.380 2.255 -6.751 1.00 57.94 91 GLN A O 1
ATOM 784 N N . PRO A 1 92 ? 6.250 4.189 -6.838 1.00 52.88 92 PRO A N 1
ATOM 785 C CA . PRO A 1 92 ? 7.278 4.932 -7.572 1.00 52.88 92 PRO A CA 1
ATOM 786 C C . PRO A 1 92 ? 8.552 5.291 -6.775 1.00 52.88 92 PRO A C 1
ATOM 788 O O . PRO A 1 92 ? 9.438 5.920 -7.339 1.00 52.88 92 PRO A O 1
ATOM 791 N N . PHE A 1 93 ? 8.683 4.908 -5.496 1.00 53.34 93 PHE A N 1
ATOM 792 C CA . PHE A 1 93 ? 9.803 5.326 -4.625 1.00 53.34 93 PHE A CA 1
ATOM 793 C C . PHE A 1 93 ? 10.698 4.183 -4.103 1.00 53.34 93 PHE A C 1
ATOM 795 O O . PHE A 1 93 ? 11.461 4.391 -3.166 1.00 53.34 93 PHE A O 1
ATOM 802 N N . GLY A 1 94 ? 10.631 2.975 -4.676 1.00 56.12 94 GLY A N 1
ATOM 803 C CA . GLY A 1 94 ? 11.556 1.881 -4.320 1.00 56.12 94 GLY A CA 1
ATOM 804 C C . GLY A 1 94 ? 11.377 1.277 -2.916 1.00 56.12 94 GLY A C 1
ATOM 805 O O . GLY A 1 94 ? 12.165 0.430 -2.510 1.00 56.12 94 GLY A O 1
ATOM 806 N N . ILE A 1 95 ? 10.337 1.670 -2.181 1.00 57.81 95 ILE A N 1
ATOM 807 C CA . ILE A 1 95 ? 9.882 0.986 -0.963 1.00 57.81 95 ILE A CA 1
ATOM 808 C C . ILE A 1 95 ? 9.076 -0.229 -1.425 1.00 57.81 95 ILE A C 1
ATOM 810 O O . ILE A 1 95 ? 8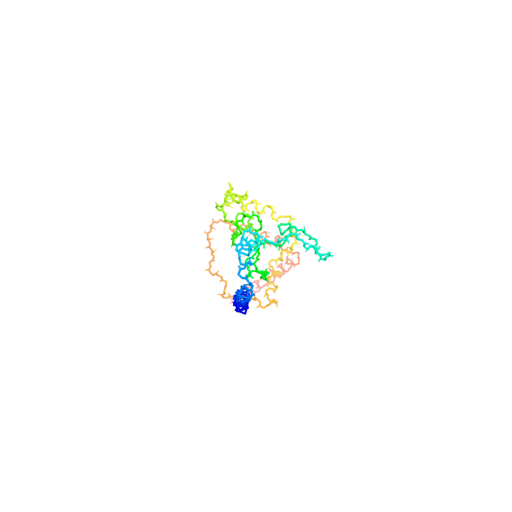.255 -0.084 -2.313 1.00 57.81 95 ILE A O 1
ATOM 814 N N . LEU A 1 96 ? 9.278 -1.437 -0.900 1.00 60.75 96 LEU A N 1
ATOM 815 C CA . LEU A 1 96 ? 8.375 -2.541 -1.253 1.00 60.75 96 LEU A CA 1
ATOM 816 C C . LEU A 1 96 ? 7.005 -2.295 -0.595 1.00 60.75 96 LEU A C 1
ATOM 818 O O . LEU A 1 96 ? 6.924 -2.306 0.632 1.00 60.75 96 LEU A O 1
ATOM 822 N N . VAL A 1 97 ? 5.913 -2.165 -1.367 1.00 64.12 97 VAL A N 1
ATOM 823 C CA . VAL A 1 97 ? 4.560 -2.293 -0.784 1.00 64.12 97 VAL A CA 1
ATOM 824 C C . VAL A 1 97 ? 4.373 -3.753 -0.395 1.00 64.12 97 VAL A C 1
ATOM 826 O O . VAL A 1 97 ? 3.960 -4.585 -1.203 1.00 64.12 97 VAL A O 1
ATOM 829 N N . ARG A 1 98 ? 4.676 -4.110 0.850 1.00 71.12 98 ARG A N 1
ATOM 830 C CA . ARG A 1 98 ? 4.167 -5.365 1.402 1.00 71.12 98 ARG A CA 1
ATOM 831 C C . ARG A 1 98 ? 2.690 -5.172 1.740 1.00 71.12 98 ARG A C 1
ATOM 833 O O . ARG A 1 98 ? 2.344 -4.250 2.478 1.00 71.12 98 ARG A O 1
ATOM 840 N N . ASN A 1 99 ? 1.823 -6.076 1.281 1.00 75.75 99 ASN A N 1
ATOM 841 C CA . ASN A 1 99 ? 0.399 -6.108 1.651 1.00 75.75 99 ASN A CA 1
ATOM 842 C C . ASN A 1 99 ? 0.201 -6.642 3.084 1.00 75.75 99 ASN A C 1
ATOM 844 O O . ASN A 1 99 ? -0.626 -7.515 3.334 1.00 75.75 99 ASN A O 1
ATOM 848 N N . VAL A 1 100 ? 0.987 -6.133 4.034 1.00 80.44 100 VAL A N 1
ATOM 849 C CA . VAL A 1 100 ? 0.884 -6.438 5.459 1.00 80.44 100 VAL A CA 1
ATOM 850 C C . 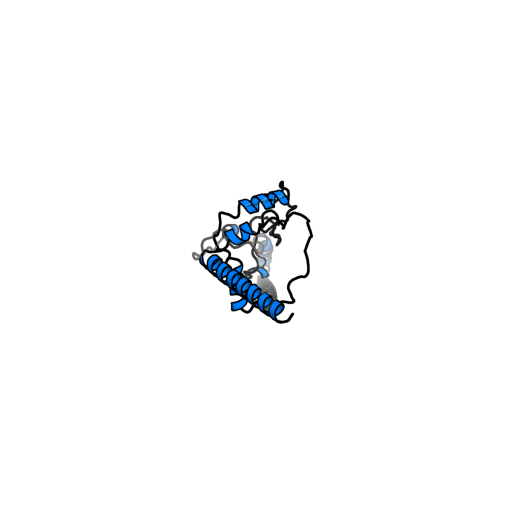VAL A 1 100 ? 0.816 -5.122 6.223 1.00 80.44 100 VAL A C 1
ATOM 852 O O . VAL A 1 100 ? 1.592 -4.196 5.976 1.00 80.44 100 VAL A O 1
ATOM 855 N N . ARG A 1 101 ? -0.151 -5.035 7.138 1.00 82.94 101 ARG A N 1
ATOM 856 C CA . ARG A 1 101 ? -0.310 -3.907 8.055 1.00 82.94 101 ARG A CA 1
ATOM 857 C C . ARG A 1 101 ? 0.459 -4.200 9.338 1.00 82.94 101 ARG A C 1
ATOM 859 O O . ARG A 1 101 ? 0.211 -5.212 9.993 1.00 82.94 101 ARG A O 1
ATOM 866 N N . CYS A 1 102 ? 1.359 -3.305 9.726 1.00 84.69 102 CYS A N 1
ATOM 867 C CA . CYS A 1 102 ? 2.118 -3.459 10.959 1.00 84.69 102 CYS A CA 1
ATOM 868 C C . CYS A 1 102 ? 1.197 -3.369 12.184 1.00 84.69 102 CYS A C 1
ATOM 870 O O . CYS A 1 102 ? 0.384 -2.455 12.297 1.00 84.69 102 CYS A O 1
ATOM 872 N N . ILE A 1 103 ? 1.352 -4.282 13.143 1.00 83.50 103 ILE A N 1
ATOM 873 C CA . ILE A 1 103 ? 0.536 -4.306 14.368 1.00 83.50 103 ILE A CA 1
ATOM 874 C C . ILE A 1 103 ? 0.919 -3.151 15.319 1.00 83.50 103 ILE A C 1
ATOM 876 O O . ILE A 1 103 ? 0.068 -2.649 16.041 1.00 83.50 103 ILE A O 1
ATOM 880 N N . LYS A 1 104 ? 2.176 -2.673 15.285 1.00 80.25 104 LYS A N 1
ATOM 881 C CA . LYS A 1 104 ? 2.676 -1.595 16.166 1.00 80.25 104 LYS A CA 1
ATOM 882 C C . LYS A 1 104 ? 2.349 -0.176 15.728 1.00 80.25 104 LYS A C 1
ATOM 884 O O . LYS A 1 104 ? 2.268 0.703 16.574 1.00 80.25 104 LYS A O 1
ATOM 889 N N . CYS A 1 105 ? 2.277 0.094 14.429 1.00 79.44 105 CYS A N 1
ATOM 890 C CA . CYS A 1 105 ? 2.052 1.451 13.913 1.00 79.44 105 CYS A CA 1
ATOM 891 C C . CYS A 1 105 ? 0.847 1.528 12.975 1.00 79.44 105 CYS A C 1
ATOM 893 O O . CYS A 1 105 ? 0.520 2.608 12.497 1.00 79.44 105 CYS A O 1
ATOM 895 N N . HIS A 1 106 ? 0.210 0.390 12.682 1.00 78.38 106 HIS A N 1
ATOM 896 C CA . HIS A 1 106 ? -0.963 0.292 11.824 1.00 78.38 106 HIS A CA 1
ATOM 897 C C . HIS A 1 106 ? -0.794 0.851 10.402 1.00 78.38 106 HIS A C 1
ATOM 899 O O . HIS A 1 106 ? -1.781 0.955 9.671 1.00 78.38 106 HIS A O 1
ATOM 905 N N . LYS A 1 107 ? 0.443 1.123 9.972 1.00 77.69 107 LYS A N 1
ATOM 906 C CA . LYS A 1 107 ? 0.777 1.497 8.596 1.00 77.69 107 LYS A CA 1
ATOM 907 C C . LYS A 1 107 ? 0.934 0.241 7.741 1.00 77.69 107 LYS A C 1
ATOM 909 O O . LYS A 1 107 ? 1.394 -0.799 8.218 1.00 77.69 107 LYS A O 1
ATOM 914 N N . TRP A 1 108 ? 0.531 0.344 6.483 1.00 79.19 108 TRP A N 1
ATOM 915 C CA . TRP A 1 108 ? 0.759 -0.682 5.468 1.00 79.19 108 TRP A CA 1
ATOM 916 C C . TRP A 1 108 ? 2.201 -0.621 4.958 1.00 79.19 108 TRP A C 1
ATOM 918 O O . TRP A 1 108 ? 2.812 0.447 4.980 1.00 79.19 108 TRP A O 1
ATOM 928 N N . GLY A 1 109 ? 2.737 -1.755 4.504 1.00 82.50 109 GLY A N 1
ATOM 929 C CA . GLY A 1 109 ? 4.041 -1.819 3.836 1.00 82.50 109 GLY A CA 1
ATOM 930 C C . GLY A 1 109 ? 5.148 -2.534 4.612 1.00 82.50 109 GLY A C 1
ATOM 931 O O . GLY A 1 109 ? 6.158 -2.866 4.007 1.00 82.50 109 GLY A O 1
ATOM 932 N N . HIS A 1 110 ? 4.964 -2.838 5.903 1.00 82.75 110 HIS A N 1
ATOM 933 C CA . HIS A 1 110 ? 5.978 -3.513 6.726 1.00 82.75 110 HIS A CA 1
ATOM 934 C C . HIS A 1 110 ? 5.366 -4.327 7.881 1.00 82.75 110 HIS A C 1
ATOM 936 O O . HIS A 1 110 ? 4.212 -4.131 8.277 1.00 82.75 110 HIS A O 1
ATOM 942 N N . ILE A 1 111 ? 6.152 -5.243 8.442 1.00 81.81 111 ILE A N 1
ATOM 943 C CA . ILE A 1 111 ? 5.828 -6.084 9.600 1.00 81.81 111 ILE A CA 1
ATOM 944 C C . ILE A 1 111 ? 6.443 -5.458 10.864 1.00 81.81 111 ILE A C 1
ATOM 946 O O . ILE A 1 111 ? 7.377 -4.667 10.820 1.00 81.81 111 ILE A O 1
ATOM 950 N N . ASN A 1 112 ? 5.924 -5.822 12.035 1.00 80.69 112 ASN A N 1
ATOM 951 C CA . ASN A 1 112 ? 6.421 -5.419 13.357 1.00 80.69 112 ASN A CA 1
ATOM 952 C C . ASN A 1 112 ? 7.959 -5.533 13.532 1.00 80.69 112 ASN A C 1
ATOM 954 O O . ASN A 1 112 ? 8.578 -4.684 14.180 1.00 80.69 112 ASN A O 1
ATOM 958 N N . THR A 1 113 ? 8.562 -6.572 12.957 1.00 77.25 113 THR A N 1
ATOM 959 C CA . THR A 1 113 ? 9.996 -6.880 13.043 1.00 77.25 113 THR A CA 1
ATOM 960 C C . THR A 1 113 ? 10.857 -6.110 12.043 1.00 77.25 113 THR A C 1
ATOM 962 O O . THR A 1 113 ? 12.075 -6.272 12.051 1.00 77.25 113 THR A O 1
ATOM 965 N N . ASP A 1 114 ? 10.263 -5.292 11.180 1.00 82.12 114 ASP A N 1
ATOM 966 C CA . ASP A 1 114 ? 11.005 -4.563 10.158 1.00 82.12 114 ASP A CA 1
ATOM 967 C C . ASP A 1 114 ? 11.536 -3.239 10.721 1.00 82.12 114 ASP A C 1
ATOM 969 O O . ASP A 1 114 ? 10.828 -2.507 11.421 1.00 82.12 114 ASP A O 1
ATOM 973 N N . LYS A 1 115 ? 12.782 -2.893 10.363 1.00 78.75 115 LYS A N 1
ATOM 974 C CA . LYS A 1 115 ? 13.440 -1.625 10.750 1.00 78.75 115 LYS A CA 1
ATOM 975 C C . LYS A 1 115 ? 12.733 -0.385 10.186 1.00 78.75 115 LYS A C 1
ATOM 977 O O . LYS A 1 115 ? 12.999 0.728 10.620 1.00 78.75 115 LYS A O 1
ATOM 982 N N . GLU A 1 116 ? 11.840 -0.591 9.223 1.00 75.94 116 GLU A N 1
ATOM 983 C CA . GLU A 1 116 ? 10.992 0.425 8.597 1.00 75.94 116 GLU A CA 1
ATOM 984 C C . GLU A 1 116 ? 9.854 0.894 9.528 1.00 75.94 116 GLU A C 1
ATOM 986 O O . GLU A 1 116 ? 9.221 1.923 9.281 1.00 75.94 116 GLU A O 1
ATOM 991 N N . CYS A 1 117 ? 9.587 0.173 10.626 1.00 80.62 117 CYS A N 1
ATOM 992 C CA . CYS A 1 117 ? 8.581 0.571 11.602 1.00 80.62 117 CYS A CA 1
ATOM 993 C C . CYS A 1 117 ? 9.063 1.748 12.462 1.00 80.62 117 CYS A C 1
ATOM 995 O O . CYS A 1 117 ? 10.049 1.633 13.184 1.00 80.62 117 CYS A O 1
ATOM 997 N N . SER A 1 118 ? 8.301 2.847 12.505 1.00 81.81 118 SER A N 1
ATOM 998 C CA . SER A 1 118 ? 8.596 3.992 13.390 1.00 81.81 118 SER A CA 1
ATOM 999 C C . SER A 1 118 ? 8.635 3.624 14.877 1.00 81.81 118 SER A C 1
ATOM 1001 O O . SER A 1 118 ? 9.257 4.317 15.670 1.00 81.81 118 SER A O 1
ATOM 1003 N N . MET A 1 119 ? 7.975 2.524 15.245 1.00 79.19 119 MET A N 1
ATOM 1004 C CA . MET A 1 119 ? 7.921 1.985 16.605 1.00 79.19 119 MET A CA 1
ATOM 1005 C C . MET A 1 119 ? 8.811 0.738 16.750 1.00 79.19 119 MET A C 1
ATOM 1007 O O . MET A 1 119 ? 8.555 -0.106 17.607 1.00 79.19 119 MET A O 1
ATOM 1011 N N . TYR A 1 120 ? 9.816 0.549 15.885 1.00 81.94 120 TYR A N 1
ATOM 1012 C CA . TYR A 1 120 ? 10.654 -0.655 15.885 1.00 81.94 120 TYR A CA 1
ATOM 1013 C C . TYR A 1 120 ? 11.348 -0.886 17.236 1.00 81.94 120 TYR A C 1
ATOM 1015 O O . TYR A 1 120 ? 11.345 -2.015 17.725 1.00 81.94 120 TYR A O 1
ATOM 1023 N N . SER A 1 121 ? 11.860 0.181 17.859 1.00 79.62 121 SER A N 1
ATOM 1024 C CA . SER A 1 121 ? 12.562 0.148 19.151 1.00 79.62 121 SER A CA 1
ATOM 1025 C C . SER A 1 121 ? 11.651 -0.040 20.367 1.00 79.62 121 SER A C 1
ATOM 1027 O O . SER A 1 121 ? 12.154 -0.282 21.460 1.00 79.62 121 SER A O 1
ATOM 1029 N N . LEU A 1 122 ? 10.331 0.061 20.194 1.00 80.12 122 LEU A N 1
ATOM 1030 C CA . LEU A 1 122 ? 9.366 -0.021 21.284 1.00 80.12 122 LEU A CA 1
ATOM 1031 C C . LEU A 1 122 ? 8.781 -1.431 21.392 1.00 80.12 122 LEU A C 1
ATOM 1033 O O . LEU A 1 122 ? 8.512 -2.114 20.393 1.00 80.12 122 LEU A O 1
ATOM 1037 N N . SER A 1 123 ? 8.566 -1.859 22.635 1.00 76.75 123 SER A N 1
ATOM 1038 C CA . SER A 1 123 ? 7.905 -3.127 22.945 1.00 76.75 123 SER A CA 1
ATOM 1039 C C . SER A 1 123 ? 6.434 -3.111 22.492 1.00 76.75 123 SER A C 1
ATOM 1041 O O . SER A 1 123 ? 5.824 -2.049 22.350 1.00 76.75 123 SER A O 1
ATOM 1043 N N . MET A 1 124 ? 5.832 -4.289 22.254 1.00 69.12 124 MET A N 1
ATOM 1044 C CA . MET A 1 124 ? 4.422 -4.390 21.813 1.00 69.12 124 MET A CA 1
ATOM 1045 C C . MET A 1 124 ? 3.461 -3.670 22.757 1.00 69.12 124 MET A C 1
ATOM 1047 O O . MET A 1 124 ? 2.522 -3.011 22.313 1.00 69.12 124 MET A O 1
ATOM 1051 N N . SER A 1 125 ? 3.696 -3.820 24.057 1.00 72.44 125 SER A N 1
ATOM 1052 C CA . SER A 1 125 ? 2.900 -3.237 25.132 1.00 72.44 125 SER A CA 1
ATOM 1053 C C . SER A 1 125 ? 2.976 -1.714 25.138 1.00 72.44 125 SER A C 1
ATOM 1055 O O . SER A 1 125 ? 1.956 -1.043 25.256 1.00 72.44 125 SER A O 1
ATOM 1057 N N . GLU A 1 126 ? 4.171 -1.168 24.946 1.00 73.81 126 GLU A N 1
ATOM 1058 C CA . GLU A 1 126 ? 4.420 0.271 24.996 1.00 73.81 126 GLU A CA 1
ATOM 1059 C C . GLU A 1 126 ? 3.923 0.983 23.734 1.00 73.81 126 GLU A C 1
ATOM 1061 O O . GLU A 1 126 ? 3.282 2.030 23.817 1.00 73.81 126 GLU A O 1
ATOM 1066 N N . ALA A 1 127 ? 4.090 0.362 22.562 1.00 66.69 127 ALA A N 1
ATOM 1067 C CA . ALA A 1 127 ? 3.500 0.861 21.321 1.00 66.69 127 ALA A CA 1
ATOM 1068 C C . ALA A 1 127 ? 1.962 0.897 21.389 1.00 66.69 127 ALA A C 1
ATOM 1070 O O . ALA A 1 127 ? 1.347 1.856 20.923 1.00 66.69 127 ALA A O 1
ATOM 1071 N N . ARG A 1 128 ? 1.334 -0.111 22.011 1.00 68.56 128 ARG A N 1
ATOM 1072 C CA . ARG A 1 128 ? -0.123 -0.149 22.206 1.00 68.56 128 ARG A CA 1
ATOM 1073 C C . ARG A 1 128 ? -0.607 0.908 23.201 1.00 68.56 128 ARG A C 1
ATOM 1075 O O . ARG A 1 128 ? -1.665 1.491 22.983 1.00 68.56 128 ARG A O 1
ATOM 1082 N N . ALA A 1 129 ? 0.164 1.182 24.253 1.00 71.00 129 ALA A N 1
ATOM 1083 C CA . ALA A 1 129 ? -0.142 2.246 25.209 1.00 71.00 129 ALA A CA 1
ATOM 1084 C C . ALA A 1 129 ? -0.083 3.641 24.557 1.00 71.00 129 ALA A C 1
ATOM 1086 O O . ALA A 1 129 ? -0.972 4.459 24.777 1.00 71.00 129 ALA A O 1
ATOM 1087 N N . LEU A 1 130 ? 0.911 3.889 23.696 1.00 67.38 130 LEU A N 1
ATOM 1088 C CA . LEU A 1 130 ? 1.044 5.150 22.951 1.00 67.38 130 LEU A CA 1
ATOM 1089 C C . LEU A 1 130 ? -0.006 5.314 21.841 1.00 67.38 130 LEU A C 1
ATOM 1091 O O . LEU A 1 130 ? -0.430 6.427 21.537 1.00 67.38 130 LEU A O 1
ATOM 1095 N N . GLN A 1 131 ? -0.464 4.220 21.233 1.00 65.19 131 GLN A N 1
ATOM 1096 C CA . GLN A 1 131 ? -1.623 4.261 20.336 1.00 65.19 131 GLN A CA 1
ATOM 1097 C C . GLN A 1 131 ? -2.932 4.561 21.070 1.00 65.19 131 GLN A C 1
ATOM 1099 O O . GLN A 1 131 ? -3.757 5.310 20.557 1.00 65.19 131 GLN A O 1
ATOM 1104 N N . ALA A 1 132 ? -3.116 4.009 22.272 1.00 63.66 132 ALA A N 1
ATOM 1105 C CA . ALA A 1 132 ? -4.297 4.278 23.088 1.00 63.66 132 ALA A CA 1
ATOM 1106 C C . ALA A 1 132 ? -4.377 5.743 23.556 1.00 63.66 132 ALA A C 1
ATOM 1108 O O . ALA A 1 132 ? -5.475 6.249 23.768 1.00 63.66 132 ALA A O 1
ATOM 1109 N N . SER A 1 133 ? -3.240 6.434 23.694 1.00 59.88 133 SER A N 1
ATOM 1110 C CA . SER A 1 133 ? -3.210 7.866 24.016 1.00 59.88 133 SER A CA 1
ATOM 1111 C C . SER A 1 133 ? -3.331 8.768 22.779 1.00 59.88 133 SER A C 1
ATOM 1113 O O . SER A 1 133 ? -3.930 9.839 22.870 1.00 59.88 133 SER A O 1
ATOM 1115 N N . SER A 1 134 ? -2.815 8.343 21.618 1.00 56.75 134 SER A N 1
ATOM 1116 C CA . SER A 1 134 ? -2.828 9.131 20.369 1.00 56.75 134 SER A CA 1
ATOM 1117 C C . SER A 1 134 ? -4.103 9.005 19.531 1.00 56.75 134 SER A C 1
ATOM 1119 O O . SER A 1 134 ? -4.323 9.829 18.647 1.00 56.75 134 SER A O 1
ATOM 1121 N N . SER A 1 135 ? -4.997 8.056 19.819 1.00 51.47 135 SER A N 1
ATOM 1122 C CA . SER A 1 135 ? -6.294 7.921 19.136 1.00 51.47 135 SER A CA 1
ATOM 1123 C C . SER A 1 135 ? -7.327 8.992 19.533 1.00 51.47 135 SER A C 1
ATOM 1125 O O . SER A 1 135 ? -8.521 8.708 19.559 1.00 51.47 135 SER A O 1
ATOM 1127 N N . THR A 1 136 ? -6.887 10.199 19.899 1.00 46.97 136 THR A N 1
ATOM 1128 C CA . THR A 1 136 ? -7.743 11.294 20.381 1.00 46.97 136 THR A CA 1
ATOM 1129 C C . THR A 1 136 ? -7.833 12.492 19.436 1.00 46.97 136 THR A C 1
ATOM 1131 O O . THR A 1 136 ? -8.531 13.437 19.787 1.00 46.97 136 THR A O 1
ATOM 1134 N N . GLN A 1 137 ? -7.186 12.505 18.259 1.00 48.81 137 GLN A N 1
ATOM 1135 C CA . GLN A 1 137 ? -7.160 13.737 17.445 1.00 48.81 137 GLN A CA 1
ATOM 1136 C C . GLN A 1 137 ? -7.500 13.651 15.955 1.00 48.81 137 GLN A C 1
ATOM 1138 O O . GLN A 1 137 ? -7.558 14.704 15.331 1.00 48.81 137 GLN A O 1
ATOM 1143 N N . GLU A 1 138 ? -7.821 12.495 15.373 1.00 47.06 138 GLU A N 1
ATOM 1144 C CA . GLU A 1 138 ? -8.280 12.471 13.975 1.00 47.06 138 GLU A CA 1
ATOM 1145 C C . GLU A 1 138 ? -9.505 11.558 13.824 1.00 47.06 138 GLU A C 1
ATOM 1147 O O . GLU A 1 138 ? -9.429 10.351 14.038 1.00 47.06 138 GLU A O 1
ATOM 1152 N N . GLU A 1 139 ? -10.623 12.208 13.486 1.00 45.09 139 GLU A N 1
ATOM 1153 C CA . GLU A 1 139 ? -11.979 11.695 13.239 1.00 45.09 139 GLU A CA 1
ATOM 1154 C C . GLU A 1 139 ? -12.790 11.284 14.479 1.00 45.09 139 GLU A C 1
ATOM 1156 O O . GLU A 1 139 ? -12.851 10.132 14.907 1.00 45.09 139 GLU A O 1
ATOM 1161 N N . GLU A 1 140 ? -13.503 12.277 15.017 1.00 46.41 140 GLU A N 1
ATOM 1162 C CA . GLU A 1 140 ? -14.707 12.108 15.830 1.00 46.41 140 GLU A CA 1
ATOM 1163 C C . GLU A 1 140 ? -15.843 11.554 14.943 1.00 46.41 140 GLU A C 1
ATOM 1165 O O . GLU A 1 140 ? -16.833 12.220 14.657 1.00 46.41 140 GLU A O 1
ATOM 1170 N N . GLU A 1 141 ? -15.697 10.317 14.464 1.00 52.69 141 GLU A N 1
ATOM 1171 C CA . GLU A 1 141 ? -16.875 9.488 14.239 1.00 52.69 141 GLU A CA 1
ATOM 1172 C C . GLU A 1 141 ? -17.326 9.014 15.621 1.00 52.69 141 GLU A C 1
ATOM 1174 O O . GLU A 1 141 ? -16.648 8.208 16.269 1.00 52.69 141 GLU A O 1
ATOM 1179 N N . GLU A 1 142 ? -18.450 9.553 16.103 1.00 58.50 142 GLU A N 1
ATOM 1180 C CA . GLU A 1 142 ? -19.142 9.046 17.286 1.00 58.50 142 GLU A CA 1
ATOM 1181 C C . GLU A 1 142 ? -19.345 7.537 17.113 1.00 58.50 142 GLU A C 1
ATOM 1183 O O . GLU A 1 142 ? -20.270 7.085 16.433 1.00 58.50 142 GLU A O 1
ATOM 1188 N N . LYS A 1 143 ? -18.476 6.728 17.729 1.00 57.50 143 LYS A N 1
ATOM 1189 C CA . LYS A 1 143 ? -18.741 5.300 17.879 1.00 57.50 143 LYS A CA 1
ATOM 1190 C C . LYS A 1 143 ? -20.085 5.207 18.591 1.00 57.50 143 LYS A C 1
ATOM 1192 O O . LYS A 1 143 ? -20.178 5.688 19.725 1.00 57.50 143 LYS A O 1
ATOM 1197 N N . PRO A 1 144 ? -21.122 4.638 17.953 1.00 60.81 144 PRO A N 1
ATOM 1198 C CA . PRO A 1 144 ? -22.431 4.589 18.566 1.00 60.81 144 PRO A CA 1
ATOM 1199 C C . PRO A 1 144 ? -22.298 3.840 19.885 1.00 60.81 144 PRO A C 1
ATOM 1201 O O . PRO A 1 144 ? -21.669 2.778 19.942 1.00 60.81 144 PRO A O 1
ATOM 1204 N N . ASP A 1 145 ? -22.876 4.417 20.937 1.00 75.19 145 ASP A N 1
ATOM 1205 C CA . ASP A 1 145 ? -22.946 3.786 22.248 1.00 75.19 145 ASP A CA 1
ATOM 1206 C C . ASP A 1 145 ? -23.399 2.325 22.073 1.00 75.19 145 ASP A C 1
ATOM 1208 O O . ASP A 1 145 ? -24.263 2.026 21.241 1.00 75.19 145 ASP A O 1
ATOM 1212 N N . VAL A 1 146 ? -22.792 1.397 22.814 1.00 74.12 146 VAL A N 1
ATOM 1213 C CA . VAL A 1 146 ? -23.027 -0.056 22.697 1.00 74.12 146 VAL A CA 1
ATOM 1214 C C . VAL A 1 146 ? -24.522 -0.427 22.564 1.00 74.12 146 VAL A C 1
ATOM 1216 O O . VAL A 1 146 ? -24.847 -1.266 21.715 1.00 74.12 146 VAL A O 1
ATOM 1219 N N . PRO A 1 147 ? -25.469 0.183 23.314 1.00 79.50 147 PRO A N 1
ATOM 1220 C CA . PRO A 1 147 ? -26.901 -0.048 23.110 1.00 79.50 147 PRO A CA 1
ATOM 1221 C C . PRO A 1 147 ? -27.434 0.401 21.739 1.00 79.50 147 PRO A C 1
ATOM 1223 O O . PRO A 1 147 ? -28.279 -0.292 21.168 1.00 79.50 147 PRO A O 1
ATOM 1226 N N . THR A 1 148 ? -26.955 1.519 21.198 1.00 82.88 148 THR A N 1
ATOM 1227 C CA . THR A 1 148 ? -27.351 2.064 19.890 1.00 82.88 148 THR A CA 1
ATOM 1228 C C . THR A 1 148 ? -26.864 1.170 18.752 1.00 82.88 148 THR A C 1
ATOM 1230 O O . THR A 1 148 ? -27.632 0.863 17.839 1.00 82.88 148 THR A O 1
ATOM 1233 N N . LEU A 1 149 ? -25.633 0.658 18.849 1.00 79.50 149 LEU A N 1
ATOM 1234 C CA . LEU A 1 149 ? -25.088 -0.309 17.893 1.00 79.50 149 LEU A CA 1
ATOM 1235 C C . LEU A 1 149 ? -25.893 -1.617 17.894 1.00 79.50 149 LEU A C 1
ATOM 1237 O O . LEU A 1 149 ? -26.257 -2.134 16.838 1.00 79.50 149 LEU A O 1
ATOM 1241 N N . MET A 1 150 ? -26.232 -2.136 19.080 1.00 79.50 150 MET A N 1
ATOM 1242 C CA . MET A 1 150 ? -27.066 -3.338 19.187 1.00 79.50 150 MET A CA 1
ATOM 1243 C C . MET A 1 150 ? -28.471 -3.132 18.618 1.00 79.50 150 MET A C 1
ATOM 1245 O O . MET A 1 150 ? -29.059 -4.080 18.100 1.00 79.50 150 MET A O 1
ATOM 1249 N N . GLN A 1 151 ? -29.016 -1.920 18.713 1.00 83.62 151 GLN A N 1
ATOM 1250 C CA . GLN A 1 151 ? -30.302 -1.583 18.111 1.00 83.62 151 GLN A CA 1
ATOM 1251 C C . GLN A 1 151 ? -30.201 -1.555 16.579 1.00 83.62 151 GLN A C 1
ATOM 1253 O O . GLN A 1 151 ? -30.982 -2.229 15.914 1.00 83.62 151 GLN A O 1
ATOM 1258 N N . GLN A 1 152 ? -29.172 -0.911 16.021 1.00 82.75 152 GLN A N 1
ATOM 1259 C CA . GLN A 1 152 ? -28.929 -0.898 14.574 1.00 82.75 152 GLN A CA 1
ATOM 1260 C C . GLN A 1 152 ? -28.698 -2.302 13.997 1.00 82.75 152 GLN A C 1
ATOM 1262 O O . GLN A 1 152 ? -29.220 -2.620 12.929 1.00 82.75 152 GLN A O 1
ATOM 1267 N N . MET A 1 153 ? -27.981 -3.187 14.700 1.00 79.12 153 MET A N 1
ATOM 1268 C CA . MET A 1 153 ? -27.819 -4.586 14.270 1.00 79.12 153 MET A CA 1
ATOM 1269 C C . MET A 1 153 ? -29.146 -5.363 14.269 1.00 79.12 153 MET A C 1
ATOM 1271 O O . MET A 1 153 ? -29.312 -6.288 13.474 1.00 79.12 153 MET A O 1
ATOM 1275 N N . ARG A 1 154 ? -30.107 -4.985 15.127 1.00 80.12 154 ARG A N 1
ATOM 1276 C CA . ARG A 1 154 ? -31.468 -5.545 15.102 1.00 80.12 154 ARG A CA 1
ATOM 1277 C C . ARG A 1 154 ? -32.280 -5.039 13.927 1.00 80.12 154 ARG A C 1
ATOM 1279 O O . ARG A 1 154 ? -32.904 -5.848 13.245 1.00 80.12 154 ARG A O 1
ATOM 1286 N N . ASP A 1 155 ? -32.218 -3.742 13.671 1.00 81.88 155 ASP A N 1
ATOM 1287 C CA . ASP A 1 155 ? -33.004 -3.091 12.624 1.00 81.88 155 ASP A CA 1
ATOM 1288 C C . ASP A 1 155 ? -32.496 -3.454 11.214 1.00 81.88 155 ASP A C 1
ATOM 1290 O O . ASP A 1 155 ? -33.278 -3.559 10.273 1.00 81.88 155 ASP A O 1
ATOM 1294 N N . THR A 1 156 ? -31.195 -3.732 11.072 1.00 81.62 156 THR A N 1
ATOM 1295 C CA . THR A 1 156 ? -30.556 -4.169 9.812 1.00 81.62 156 THR A CA 1
ATOM 1296 C C . THR A 1 156 ? -30.664 -5.675 9.545 1.00 81.62 156 THR A C 1
ATOM 1298 O O . THR A 1 156 ? -30.185 -6.154 8.518 1.00 81.62 156 THR A O 1
ATOM 1301 N N . GLY A 1 157 ? -31.283 -6.447 10.446 1.00 78.38 157 GLY A N 1
ATOM 1302 C CA . GLY A 1 157 ? -31.426 -7.899 10.295 1.00 78.38 157 GLY A CA 1
ATOM 1303 C C . GLY A 1 157 ? -30.143 -8.703 10.557 1.00 78.38 157 GLY A C 1
ATOM 1304 O O . GLY A 1 157 ? -30.140 -9.917 10.369 1.00 78.38 157 GLY A O 1
ATOM 1305 N N . LEU A 1 158 ? -29.076 -8.063 11.049 1.00 76.81 158 LEU A N 1
ATOM 1306 C CA . LEU A 1 158 ? -27.799 -8.679 11.443 1.00 76.81 158 LEU A CA 1
ATOM 1307 C C . LEU A 1 158 ? -27.811 -9.187 12.904 1.00 76.81 158 LEU A C 1
ATOM 1309 O O . LEU A 1 158 ? -26.794 -9.184 13.600 1.00 76.81 158 LEU A O 1
ATOM 1313 N N . VAL A 1 159 ? -28.965 -9.640 13.404 1.00 76.00 159 VAL A N 1
ATOM 1314 C CA . VAL A 1 159 ? -29.086 -10.154 14.777 1.00 76.00 159 VAL A CA 1
ATOM 1315 C C . VAL A 1 159 ? -28.350 -11.480 14.913 1.00 76.00 159 VAL A C 1
ATOM 1317 O O . VAL A 1 159 ? -28.678 -12.464 14.250 1.00 76.00 159 VAL A O 1
ATOM 1320 N N . MET A 1 160 ? -27.397 -11.541 15.844 1.00 66.56 160 MET A N 1
ATOM 1321 C CA . MET A 1 160 ? -26.765 -12.803 16.217 1.00 66.56 160 MET A CA 1
ATOM 1322 C C . MET A 1 160 ? -27.801 -13.754 16.823 1.00 66.56 160 MET A C 1
ATOM 1324 O O . MET A 1 160 ? -28.521 -13.412 17.764 1.00 66.56 160 MET A O 1
ATOM 1328 N N . LYS A 1 161 ? -27.854 -14.985 16.305 1.00 66.69 161 LYS A N 1
ATOM 1329 C CA . LYS A 1 161 ? -28.668 -16.057 16.883 1.00 66.69 161 LYS A CA 1
ATOM 1330 C C . LYS A 1 161 ? -28.200 -16.286 18.331 1.00 66.69 161 LYS A C 1
ATOM 1332 O O . LYS A 1 161 ? -26.999 -16.448 18.538 1.00 66.69 161 LYS A O 1
ATOM 1337 N N . PRO A 1 162 ? -29.095 -16.348 19.331 1.00 62.72 162 PRO A N 1
ATOM 1338 C CA . PRO A 1 162 ? -28.712 -16.395 20.749 1.00 62.72 162 PRO A CA 1
ATOM 1339 C C . PRO A 1 162 ? -27.844 -17.604 21.146 1.00 62.72 162 PRO A C 1
ATOM 1341 O O . PRO A 1 162 ? -27.236 -17.590 22.207 1.00 62.72 162 PRO A O 1
ATOM 1344 N N . GLY A 1 163 ? -27.743 -18.629 20.291 1.00 64.25 163 GLY A N 1
ATOM 1345 C CA . GLY A 1 163 ? -26.841 -19.773 20.473 1.00 64.25 163 GLY A CA 1
ATOM 1346 C C . GLY A 1 163 ? -25.448 -19.635 19.841 1.00 64.25 163 GLY A C 1
ATOM 1347 O O . GLY A 1 163 ? -24.686 -20.589 19.903 1.00 64.25 163 GLY A O 1
ATOM 1348 N N . ALA A 1 164 ? -25.121 -18.504 19.202 1.00 55.19 164 ALA A N 1
ATOM 1349 C CA . ALA A 1 164 ? -23.840 -18.267 18.519 1.00 55.19 164 ALA A CA 1
ATOM 1350 C C . ALA A 1 164 ? -22.891 -17.325 19.289 1.00 55.19 164 ALA A C 1
ATOM 1352 O O . ALA A 1 164 ? -21.854 -16.924 18.764 1.00 55.19 164 ALA A O 1
ATOM 1353 N N . LEU A 1 165 ? -23.235 -16.958 20.529 1.00 59.03 165 LEU A N 1
ATOM 1354 C CA . LEU A 1 165 ? -22.297 -16.306 21.442 1.00 59.03 165 LEU A CA 1
ATOM 1355 C C . LEU A 1 165 ? -21.251 -17.347 21.879 1.00 59.03 165 LEU A C 1
ATOM 1357 O O . LEU A 1 165 ? -21.640 -18.433 22.316 1.00 59.03 165 LEU A O 1
ATOM 1361 N N . PRO A 1 166 ? -19.943 -17.068 21.755 1.00 52.22 166 PRO A N 1
ATOM 1362 C CA . PRO A 1 166 ? -18.916 -18.032 22.116 1.00 52.22 166 PRO A CA 1
ATOM 1363 C C . PRO A 1 166 ? -18.971 -18.333 23.620 1.00 52.22 166 PRO A C 1
ATOM 1365 O O . PRO A 1 166 ? -18.799 -17.447 24.456 1.00 52.22 166 PRO A O 1
ATOM 1368 N N . LEU A 1 167 ? -19.177 -19.607 23.966 1.00 56.84 167 LEU A N 1
ATOM 1369 C CA . LEU A 1 167 ? -18.839 -20.152 25.281 1.00 56.84 167 LEU A CA 1
ATOM 1370 C C . LEU A 1 167 ? -17.304 -20.220 25.399 1.00 56.84 167 LEU A C 1
ATOM 1372 O O . LEU A 1 167 ? -16.722 -21.256 25.098 1.00 56.84 167 LEU A O 1
ATOM 1376 N N . ALA A 1 168 ? -16.664 -19.106 25.761 1.00 45.16 168 ALA A N 1
ATOM 1377 C CA . ALA A 1 168 ? -15.329 -18.966 26.379 1.00 45.16 168 ALA A CA 1
ATOM 1378 C C . ALA A 1 168 ? -14.830 -17.534 26.092 1.00 45.16 168 ALA A C 1
ATOM 1380 O O . ALA A 1 168 ? -14.854 -17.096 24.950 1.00 45.16 168 ALA A O 1
ATOM 1381 N N . ALA A 1 169 ? -14.373 -16.729 27.048 1.00 40.75 169 ALA A N 1
ATOM 1382 C CA . ALA A 1 169 ? -13.527 -17.093 28.170 1.00 40.75 169 ALA A CA 1
ATOM 1383 C C . ALA A 1 169 ? -13.901 -16.317 29.441 1.00 40.75 169 ALA A C 1
ATOM 1385 O O . ALA A 1 169 ? -13.580 -15.141 29.591 1.00 40.75 169 ALA A O 1
ATOM 1386 N N . THR A 1 170 ? -14.492 -17.012 30.407 1.00 39.12 170 THR A N 1
ATOM 1387 C CA . THR A 1 170 ? -14.291 -16.682 31.816 1.00 39.12 170 THR A CA 1
ATOM 1388 C C . THR A 1 170 ? -12.904 -17.190 32.199 1.00 39.12 170 THR A C 1
ATOM 1390 O O . THR A 1 170 ? -12.743 -18.338 32.612 1.00 39.12 170 THR A O 1
ATOM 1393 N N . LYS A 1 171 ? -11.881 -16.345 32.030 1.00 39.03 171 LYS A N 1
ATOM 1394 C CA . LYS A 1 171 ? -10.765 -16.383 32.972 1.00 39.03 171 LYS A CA 1
ATOM 1395 C C . LYS A 1 171 ? -11.346 -15.905 34.294 1.00 39.03 171 LYS A C 1
ATOM 1397 O O . LYS A 1 171 ? -11.747 -14.752 34.411 1.00 39.03 171 LYS A O 1
ATOM 1402 N N . ILE A 1 172 ? -11.480 -16.836 35.225 1.00 40.31 172 ILE A N 1
ATOM 1403 C CA . ILE A 1 172 ? -11.693 -16.530 36.630 1.00 40.31 172 ILE A CA 1
ATOM 1404 C C . ILE A 1 172 ? -10.330 -16.028 37.109 1.00 40.31 172 ILE A C 1
ATOM 1406 O O . ILE A 1 172 ? -9.469 -16.818 37.482 1.00 40.31 172 ILE A O 1
ATOM 1410 N N . GLU A 1 173 ? -10.091 -14.730 36.952 1.00 37.62 173 GLU A N 1
ATOM 1411 C CA . GLU A 1 173 ? -9.221 -14.029 37.887 1.00 37.62 173 GLU A CA 1
ATOM 1412 C C . GLU A 1 173 ? -10.117 -13.693 39.076 1.00 37.62 173 GLU A C 1
ATOM 1414 O O . GLU A 1 173 ? -11.124 -12.991 38.948 1.00 37.62 173 GLU A O 1
ATOM 1419 N N . GLU A 1 174 ? -9.818 -14.331 40.203 1.00 47.69 174 GLU A N 1
ATOM 1420 C CA . GLU A 1 174 ? -10.360 -13.980 41.506 1.00 47.69 174 GLU A CA 1
ATOM 1421 C C . GLU A 1 174 ? -9.771 -12.625 41.909 1.00 47.69 174 GLU A C 1
ATOM 1423 O O . GLU A 1 174 ? -8.821 -12.573 42.673 1.00 47.69 174 GLU A O 1
ATOM 1428 N N . ASP A 1 175 ? -10.314 -11.536 41.367 1.00 39.94 175 ASP A N 1
ATOM 1429 C CA . ASP A 1 175 ? -10.082 -10.181 41.872 1.00 39.94 175 ASP A CA 1
ATOM 1430 C C . ASP A 1 175 ? -11.425 -9.424 41.914 1.00 39.94 175 ASP A C 1
ATOM 1432 O O . ASP A 1 175 ? -11.932 -8.885 40.929 1.00 39.94 175 ASP A O 1
ATOM 1436 N N . ASP A 1 176 ? -12.046 -9.485 43.094 1.00 42.91 176 ASP A N 1
ATOM 1437 C CA . ASP A 1 176 ? -12.960 -8.506 43.699 1.00 42.91 176 ASP A CA 1
ATOM 1438 C C . ASP A 1 176 ? -14.065 -7.845 42.844 1.00 42.91 176 ASP A C 1
ATOM 1440 O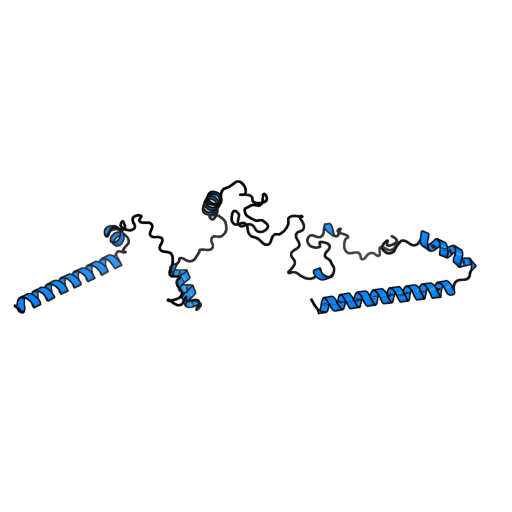 O . ASP A 1 176 ? -14.317 -6.641 42.912 1.00 42.91 176 ASP A O 1
ATOM 1444 N N . ALA A 1 177 ? -14.893 -8.648 42.172 1.00 46.28 177 ALA A N 1
ATOM 1445 C CA . ALA A 1 177 ? -16.199 -8.198 41.661 1.00 46.28 177 ALA A CA 1
ATOM 1446 C C . ALA A 1 177 ? -17.303 -8.091 42.749 1.00 46.28 177 ALA A C 1
ATOM 1448 O O . ALA A 1 177 ? -18.493 -8.063 42.433 1.00 46.28 177 ALA A O 1
ATOM 1449 N N . SER A 1 178 ? -16.929 -8.027 44.032 1.00 52.66 178 SER A N 1
ATOM 1450 C CA . SER A 1 178 ? -17.857 -7.981 45.178 1.00 52.66 178 SER A CA 1
ATOM 1451 C C . SER A 1 178 ? -18.080 -6.571 45.745 1.00 52.66 178 SER A C 1
ATOM 1453 O O . SER A 1 178 ? -18.782 -6.418 46.743 1.00 52.66 178 SER A O 1
ATOM 1455 N N . ALA A 1 179 ? -17.514 -5.526 45.131 1.00 55.16 179 ALA A N 1
ATOM 1456 C CA . ALA A 1 179 ? -17.512 -4.173 45.696 1.00 55.16 179 ALA A CA 1
ATOM 1457 C C . ALA A 1 179 ? -18.516 -3.184 45.071 1.00 55.16 179 ALA A C 1
ATOM 1459 O O . ALA A 1 179 ? -18.478 -2.006 45.411 1.00 55.16 179 ALA A O 1
ATOM 1460 N N . LEU A 1 180 ? -19.454 -3.612 44.214 1.00 56.88 180 LEU A N 1
ATOM 1461 C CA . LEU A 1 180 ? -20.653 -2.794 43.976 1.00 56.88 180 LEU A CA 1
ATOM 1462 C C . LEU A 1 180 ? -21.597 -3.008 45.150 1.00 56.88 180 LEU A C 1
ATOM 1464 O O . LEU A 1 180 ? -22.478 -3.870 45.129 1.00 56.88 180 LEU A O 1
ATOM 1468 N N . THR A 1 181 ? -21.357 -2.240 46.207 1.00 78.88 181 THR A N 1
ATOM 1469 C CA . THR A 1 181 ? -22.204 -2.261 47.392 1.00 78.88 181 THR A CA 1
ATOM 1470 C C . THR A 1 181 ? -23.650 -1.970 46.987 1.00 78.88 181 THR A C 1
ATOM 1472 O O . THR A 1 181 ? -23.918 -1.242 46.027 1.00 78.88 181 THR A O 1
ATOM 1475 N N . GLU A 1 182 ? -24.623 -2.499 47.732 1.00 79.19 182 GLU A N 1
ATOM 1476 C CA . GLU A 1 182 ? -26.042 -2.186 47.497 1.00 79.19 182 GLU A CA 1
ATOM 1477 C C . GLU A 1 182 ? -26.296 -0.664 47.457 1.00 79.19 182 GLU A C 1
ATOM 1479 O O . GLU A 1 182 ? -27.220 -0.190 46.793 1.00 79.19 182 GLU A O 1
ATOM 1484 N N . MET A 1 183 ? -25.431 0.113 48.117 1.00 79.19 183 MET A N 1
ATOM 1485 C CA . MET A 1 183 ? -25.441 1.571 48.105 1.00 79.19 183 MET A CA 1
ATOM 1486 C C . MET A 1 183 ? -25.078 2.169 46.741 1.00 79.19 183 MET A C 1
ATOM 1488 O O . MET A 1 183 ? -25.730 3.132 46.334 1.00 79.19 183 MET A O 1
ATOM 1492 N N . ASP A 1 184 ? -24.133 1.592 45.998 1.00 84.94 184 ASP A N 1
ATOM 1493 C CA . ASP A 1 184 ? -23.763 2.060 44.654 1.00 84.94 184 ASP A CA 1
ATOM 1494 C C . ASP A 1 184 ? -24.854 1.769 43.622 1.00 84.94 184 ASP A C 1
ATOM 1496 O O . ASP A 1 184 ? -25.190 2.610 42.788 1.00 84.94 184 ASP A O 1
ATOM 1500 N N . LEU A 1 185 ? -25.509 0.615 43.738 1.00 86.19 185 LEU A N 1
ATOM 1501 C CA . LEU A 1 185 ? -26.665 0.269 42.905 1.00 86.19 185 LEU A CA 1
ATOM 1502 C C . LEU A 1 185 ? -27.848 1.215 43.159 1.00 86.19 185 LEU A C 1
ATOM 1504 O O . LEU A 1 185 ? -28.555 1.625 42.232 1.00 86.19 185 LEU A O 1
ATOM 1508 N N . ILE A 1 186 ? -28.072 1.593 44.422 1.00 86.25 186 ILE A N 1
ATOM 1509 C CA . ILE A 1 186 ? -29.101 2.571 44.774 1.00 86.25 186 ILE A CA 1
ATOM 1510 C C . ILE A 1 186 ? -28.674 3.971 44.321 1.00 86.25 186 ILE A C 1
ATOM 1512 O O . ILE A 1 186 ? -29.527 4.719 43.841 1.00 86.25 186 ILE A O 1
ATOM 1516 N N . SER A 1 187 ? -27.400 4.355 44.420 1.00 85.38 187 SER A N 1
ATOM 1517 C CA . SER A 1 187 ? -26.928 5.695 44.048 1.00 85.38 187 SER A CA 1
ATOM 1518 C C . SER A 1 187 ? -27.106 5.966 42.548 1.00 85.38 187 SER A C 1
ATOM 1520 O O . SER A 1 187 ? -27.691 7.001 42.206 1.00 85.38 187 SER A O 1
ATOM 1522 N N . GLN A 1 188 ? -26.779 4.987 41.694 1.00 88.00 188 GLN A N 1
ATOM 1523 C CA . GLN A 1 188 ? -26.925 5.021 40.228 1.00 88.00 188 GLN A CA 1
ATOM 1524 C C . GLN A 1 188 ? -28.384 5.144 39.745 1.00 88.00 188 GLN A C 1
ATOM 1526 O O . GLN A 1 188 ? -28.654 5.535 38.607 1.00 88.00 188 GLN A O 1
ATOM 1531 N N . LEU A 1 189 ? -29.361 4.839 40.601 1.00 91.25 189 LEU A N 1
ATOM 1532 C CA . LEU A 1 189 ? -30.769 4.827 40.226 1.00 91.25 189 LEU A CA 1
ATOM 1533 C C . LEU A 1 189 ? -31.368 6.250 40.151 1.00 91.25 189 LEU A C 1
ATOM 1535 O O . LEU A 1 189 ? -31.245 7.065 41.076 1.00 91.25 189 LEU A O 1
ATOM 1539 N N . THR A 1 190 ? -32.122 6.544 39.087 1.00 94.31 190 THR A N 1
ATOM 1540 C CA . THR A 1 190 ? -32.798 7.848 38.932 1.00 94.31 190 THR A CA 1
ATOM 1541 C C . THR A 1 190 ? -33.901 8.055 39.981 1.00 94.31 190 THR A C 1
ATOM 1543 O O . THR A 1 190 ? -34.519 7.102 40.465 1.00 94.31 190 THR A O 1
ATOM 1546 N N . LYS A 1 191 ? -34.258 9.314 40.292 1.00 93.38 191 LYS A N 1
ATOM 1547 C CA . LYS A 1 191 ? -35.325 9.649 41.269 1.00 93.38 191 LYS A CA 1
ATOM 1548 C C . LYS A 1 191 ? -36.661 8.944 40.968 1.00 93.38 191 LYS A C 1
ATOM 1550 O O . LYS A 1 191 ? -37.358 8.495 41.880 1.00 93.38 191 LYS A O 1
ATOM 1555 N N . LYS A 1 192 ? -37.013 8.794 39.682 1.00 94.12 192 LYS A N 1
ATOM 1556 C CA . LYS A 1 192 ? -38.232 8.087 39.239 1.00 94.12 192 LYS A CA 1
ATOM 1557 C C . LYS A 1 192 ? -38.155 6.585 39.527 1.00 94.12 192 LYS A C 1
ATOM 1559 O O . LYS A 1 192 ? -39.146 5.995 39.962 1.00 94.12 192 LYS A O 1
ATOM 1564 N N . GLN A 1 193 ? -36.999 5.969 39.298 1.00 93.75 193 GLN A N 1
ATOM 1565 C CA . GLN A 1 193 ? -36.776 4.548 39.563 1.00 93.75 193 GLN A CA 1
ATOM 1566 C C . GLN A 1 193 ? -36.706 4.261 41.070 1.00 93.75 193 GLN A C 1
ATOM 1568 O O . GLN A 1 193 ? -37.358 3.318 41.514 1.00 93.75 193 GLN A O 1
ATOM 1573 N N . LYS A 1 194 ? -36.067 5.127 41.872 1.00 94.94 194 LYS A N 1
ATOM 1574 C CA . LYS A 1 194 ? -36.061 5.047 43.350 1.00 94.94 194 LYS A CA 1
ATOM 1575 C C . LYS A 1 194 ? -37.482 5.047 43.919 1.00 94.94 194 LYS A C 1
ATOM 1577 O O . LYS A 1 194 ? -37.855 4.169 44.693 1.00 94.94 194 LYS A O 1
ATOM 1582 N N . LYS A 1 195 ? -38.336 5.959 43.437 1.00 95.00 195 LYS A N 1
ATOM 1583 C CA . LYS A 1 195 ? -39.755 6.027 43.836 1.00 95.00 195 LYS A CA 1
ATOM 1584 C C . LYS A 1 195 ? -40.553 4.781 43.423 1.00 95.00 195 LYS A C 1
ATOM 1586 O O . LYS A 1 195 ? -41.466 4.370 44.137 1.00 95.00 195 LYS A O 1
ATOM 1591 N N . LYS A 1 196 ? -40.235 4.166 42.277 1.00 95.94 196 LYS A N 1
ATOM 1592 C CA . LYS A 1 196 ? -40.851 2.895 41.849 1.00 95.94 196 LYS A CA 1
ATOM 1593 C C . LYS A 1 196 ? -40.373 1.715 42.702 1.00 95.94 196 LYS A C 1
ATOM 1595 O O . LYS A 1 196 ? -41.195 0.858 43.019 1.00 95.94 196 LYS A O 1
ATOM 1600 N N . LEU A 1 197 ? -39.091 1.678 43.066 1.00 94.94 197 LEU A N 1
ATOM 1601 C CA . LEU A 1 197 ? -38.498 0.654 43.929 1.00 94.94 197 LEU A CA 1
ATOM 1602 C C . LEU A 1 197 ? -39.159 0.664 45.315 1.00 94.94 197 LEU A C 1
ATOM 1604 O O . LEU A 1 197 ? -39.698 -0.360 45.729 1.00 94.94 197 LEU A O 1
ATOM 1608 N N . LEU A 1 198 ? -39.250 1.835 45.954 1.00 95.81 198 LEU A N 1
ATOM 1609 C CA . LEU A 1 198 ? -39.934 2.022 47.242 1.00 95.81 198 LEU A CA 1
ATOM 1610 C C . LEU A 1 198 ? -41.383 1.511 47.208 1.00 95.81 198 LEU A C 1
ATOM 1612 O O . LEU A 1 198 ? -41.774 0.675 48.019 1.00 95.81 198 LEU A O 1
ATOM 1616 N N . LYS A 1 199 ? -42.163 1.895 46.187 1.00 96.38 199 LYS A N 1
ATOM 1617 C CA . LYS A 1 199 ? -43.545 1.404 46.017 1.00 96.38 199 LYS A CA 1
ATOM 1618 C C . LYS A 1 199 ? -43.638 -0.117 45.838 1.00 96.38 199 LYS A C 1
ATOM 1620 O O . LYS A 1 199 ? -44.673 -0.704 46.156 1.00 96.38 199 LYS A O 1
ATOM 1625 N N . LYS A 1 200 ? -42.620 -0.763 45.260 1.00 96.44 200 LYS A N 1
ATOM 1626 C CA . LYS A 1 200 ? -42.578 -2.227 45.115 1.00 96.44 200 LYS A CA 1
ATOM 1627 C C . LYS A 1 200 ? -42.236 -2.898 46.446 1.00 96.44 200 LYS A C 1
ATOM 1629 O O . LYS A 1 200 ? -42.908 -3.870 46.786 1.00 96.44 200 LYS A O 1
ATOM 1634 N N . LEU A 1 201 ? -41.273 -2.365 47.197 1.00 95.44 201 LEU A N 1
ATOM 1635 C CA . LEU A 1 201 ? -40.901 -2.871 48.522 1.00 95.44 201 LEU A CA 1
ATOM 1636 C C . LEU A 1 201 ? -42.077 -2.779 49.507 1.00 95.44 201 LEU A C 1
ATOM 1638 O O . LEU A 1 201 ? -42.467 -3.802 50.067 1.00 95.44 201 LEU A O 1
ATOM 1642 N N . GLU A 1 202 ? -42.770 -1.638 49.575 1.00 96.12 202 GLU A N 1
ATOM 1643 C CA . GLU A 1 202 ? -43.984 -1.487 50.400 1.00 96.12 202 GLU A CA 1
ATOM 1644 C C . GLU A 1 202 ? -45.084 -2.501 50.033 1.00 96.12 202 GLU A C 1
ATOM 1646 O O . GLU A 1 202 ? -45.805 -3.024 50.886 1.00 96.12 202 GLU A O 1
ATOM 1651 N N . LYS A 1 203 ? -45.253 -2.803 48.736 1.00 96.44 203 LYS A N 1
ATOM 1652 C CA . LYS A 1 203 ? -46.214 -3.824 48.287 1.00 96.44 203 LYS A CA 1
ATOM 1653 C C . LYS A 1 203 ? -45.793 -5.225 48.726 1.00 96.44 203 LYS A C 1
ATOM 1655 O O . LYS A 1 203 ? -46.668 -6.039 49.030 1.00 96.44 203 LYS A O 1
ATOM 1660 N N . MET A 1 204 ? -44.496 -5.520 48.733 1.00 93.75 204 MET A N 1
ATOM 1661 C CA . MET A 1 204 ? -43.966 -6.810 49.175 1.00 93.75 204 MET A CA 1
ATOM 1662 C C . MET A 1 204 ? -44.136 -6.991 50.681 1.00 93.75 204 MET A C 1
ATOM 1664 O O . MET A 1 204 ? -44.615 -8.044 51.098 1.00 93.75 204 MET A O 1
ATOM 1668 N N . GLU A 1 205 ? -43.873 -5.961 51.481 1.00 94.50 205 GLU A N 1
ATOM 1669 C CA . GLU A 1 205 ? -44.137 -5.974 52.925 1.00 94.50 205 GLU A CA 1
ATOM 1670 C C . GLU A 1 205 ? -45.624 -6.174 53.226 1.00 94.50 205 GLU A C 1
ATOM 1672 O O . GLU A 1 205 ? -45.994 -7.090 53.962 1.00 94.50 205 GLU A O 1
ATOM 1677 N N . LYS A 1 206 ? -46.511 -5.423 52.558 1.00 94.38 206 LYS A N 1
ATOM 1678 C CA . LYS A 1 206 ? -47.968 -5.605 52.699 1.00 94.38 206 LYS A CA 1
ATOM 1679 C C . LYS A 1 206 ? -48.413 -7.026 52.342 1.00 94.38 206 LYS A C 1
ATOM 1681 O O . LYS A 1 206 ? -49.330 -7.562 52.967 1.00 94.38 206 LYS A O 1
ATOM 1686 N N . LYS A 1 207 ? -47.788 -7.657 51.342 1.00 94.12 207 LYS A N 1
ATOM 1687 C CA . LYS A 1 207 ? -48.058 -9.059 50.981 1.00 94.12 207 LYS A CA 1
ATOM 1688 C C . LYS A 1 207 ? -47.517 -10.037 52.026 1.00 94.12 207 LYS A C 1
ATOM 1690 O O . LYS A 1 207 ? -48.224 -10.997 52.326 1.00 94.12 207 LYS A O 1
ATOM 1695 N N . LYS A 1 208 ? -46.322 -9.804 52.583 1.00 93.12 208 LYS A N 1
ATOM 1696 C CA . LYS A 1 208 ? -45.743 -10.623 53.664 1.00 93.12 208 LYS A CA 1
ATOM 1697 C C . LYS A 1 208 ? -46.634 -10.593 54.908 1.00 93.12 208 LYS A C 1
ATOM 1699 O O . LYS A 1 208 ? -47.097 -11.649 55.327 1.00 93.12 208 LYS A O 1
ATOM 1704 N N . ILE A 1 209 ? -47.034 -9.405 55.365 1.00 91.88 209 ILE A N 1
ATOM 1705 C CA . ILE A 1 209 ? -47.943 -9.231 56.513 1.00 91.88 209 ILE A CA 1
ATOM 1706 C C . ILE A 1 209 ? -49.283 -9.953 56.281 1.00 91.88 209 ILE A C 1
ATOM 1708 O O . ILE A 1 209 ? -49.807 -10.620 57.173 1.00 91.88 209 ILE A O 1
ATOM 1712 N N . LYS A 1 210 ? -49.858 -9.868 55.071 1.00 91.44 210 LYS A N 1
ATOM 1713 C CA . LYS A 1 210 ? -51.096 -10.597 54.732 1.00 91.44 210 LYS A CA 1
ATOM 1714 C C . LYS A 1 210 ? -50.914 -12.119 54.750 1.00 91.44 210 LYS A C 1
ATOM 1716 O O . LYS A 1 210 ? -51.842 -12.821 55.147 1.00 91.44 210 LYS A O 1
ATOM 1721 N N . LYS A 1 211 ? -49.762 -12.634 54.307 1.00 90.31 211 LYS A N 1
ATOM 1722 C CA . LYS A 1 211 ? -49.451 -14.072 54.350 1.00 90.31 211 LYS A CA 1
ATOM 1723 C C . LYS A 1 211 ? -49.275 -14.559 55.788 1.00 90.31 211 LYS A C 1
ATOM 1725 O O . LYS A 1 211 ? -49.871 -15.570 56.140 1.00 90.31 211 LYS A O 1
ATOM 1730 N N . GLU A 1 212 ? -48.554 -13.814 56.620 1.00 89.50 212 GLU A N 1
ATOM 1731 C CA . GLU A 1 212 ? -48.364 -14.139 58.040 1.00 89.50 212 GLU A CA 1
ATOM 1732 C C . GLU A 1 212 ? -49.688 -14.151 58.811 1.00 89.50 212 GLU A C 1
ATOM 1734 O O . GLU A 1 212 ? -49.954 -15.090 59.558 1.00 89.50 212 GLU A O 1
ATOM 1739 N N . LYS A 1 213 ? -50.574 -13.172 58.574 1.00 87.88 213 LYS A N 1
ATOM 1740 C CA . LYS A 1 213 ? -51.920 -13.159 59.177 1.00 87.88 213 LYS A CA 1
ATOM 1741 C C . LYS A 1 213 ? -52.770 -14.365 58.758 1.00 87.88 213 LYS A C 1
ATOM 1743 O O . LYS A 1 213 ? -53.466 -14.923 59.595 1.00 87.88 213 LYS A O 1
ATOM 1748 N N . LYS A 1 214 ? -52.691 -14.798 57.492 1.00 82.75 214 LYS A N 1
ATOM 1749 C CA . LYS A 1 214 ? -53.379 -16.015 57.013 1.00 82.75 214 LYS A CA 1
ATOM 1750 C C . LYS A 1 214 ? -52.793 -17.301 57.593 1.00 82.75 214 LYS A C 1
ATOM 1752 O O . LYS A 1 214 ? -53.527 -18.264 57.764 1.00 82.75 214 LYS A O 1
ATOM 1757 N N . HIS A 1 215 ? -51.487 -17.338 57.850 1.00 79.19 215 HIS A N 1
ATOM 1758 C CA . HIS A 1 215 ? -50.844 -18.490 58.479 1.00 79.19 215 HIS A CA 1
ATOM 1759 C C . HIS A 1 215 ? -51.232 -18.596 59.959 1.00 79.19 215 HIS A C 1
ATOM 1761 O O . HIS A 1 215 ? -51.538 -19.683 60.431 1.00 79.19 215 HIS A O 1
ATOM 1767 N N . LYS A 1 216 ? -51.307 -17.462 60.669 1.00 76.81 216 LYS A N 1
ATOM 1768 C CA . LYS A 1 216 ? -51.760 -17.404 62.069 1.00 76.81 216 LYS A CA 1
ATOM 1769 C C . LYS A 1 216 ? -53.252 -17.691 62.264 1.00 76.81 216 LYS A C 1
ATOM 1771 O O . LYS A 1 216 ? -53.629 -18.034 63.367 1.00 76.81 216 LYS A O 1
ATOM 1776 N N . SER A 1 217 ? -54.097 -17.549 61.237 1.00 68.94 217 SER A N 1
ATOM 1777 C CA . SER A 1 217 ? -55.529 -17.891 61.328 1.00 68.94 217 SER A CA 1
ATOM 1778 C C . SER A 1 217 ? -55.849 -19.336 60.927 1.00 68.94 217 SER A C 1
ATOM 1780 O O . SER A 1 217 ? -57.020 -19.701 60.886 1.00 68.94 217 SER A O 1
ATOM 1782 N N . LYS A 1 218 ? -54.847 -20.113 60.498 1.00 62.38 218 LYS A N 1
ATOM 1783 C CA . LYS A 1 218 ? -54.986 -21.524 60.097 1.00 62.38 218 LYS A CA 1
ATOM 1784 C C . LYS A 1 218 ? -54.479 -22.496 61.165 1.00 62.38 218 LYS A C 1
ATOM 1786 O O . LYS A 1 218 ? -54.537 -23.700 60.936 1.00 62.38 218 LYS A O 1
ATOM 1791 N N . HIS A 1 219 ? -53.968 -21.967 62.269 1.00 50.81 219 HIS A N 1
ATOM 1792 C CA . HIS A 1 219 ? -53.450 -22.709 63.402 1.00 50.81 219 HIS A CA 1
ATOM 1793 C C . HIS A 1 219 ? -54.243 -22.337 64.648 1.00 50.81 219 HIS A C 1
ATOM 1795 O O . HIS A 1 219 ? -54.369 -23.228 65.513 1.00 50.81 219 HIS A O 1
#

Radius of gyration: 41.47 Å; chains: 1; bounding box: 84×44×125 Å

Organism: Parnassius apollo (NCBI:txid110799)